Protein AF-A0A5K1CPK2-F1 (afdb_monomer_lite)

InterPro domains:
  IPR023213 Chloramphenicol acetyltransferase-like domain superfamily [G3DSA:3.30.559.10] (1-63)
  IPR023213 Chloramphenicol acetyltransferase-like domain superfamily [G3DSA:3.30.559.10] (64-212)
  IPR051283 Secondary metabolite acyltransferase [PTHR31896] (1-207)

Secondary structure (DSSP, 8-state):
-EEETTEEE------TTT--HHHHHHHHHHHHHHHTT-SS-SSPPB-SPPHHHHHH--------GGGS--PPPP-PPP------HHHHHHHHHHHHHT--SGGG----HHHHHHHHHHHHHHHHHT--TTSEEEEEEEEE-GGGSSSPPPTTB-S--EEEEEEEEEHHHHHHS-HHHHHHHHHHHHHT--HHHHHHHHHHHHHS--PPPPP-

Radius of gyration: 20.46 Å; chains: 1; bounding box: 48×49×56 Å

Structure (mmCIF, N/CA/C/O backbone):
data_AF-A0A5K1CPK2-F1
#
_entry.id   AF-A0A5K1CPK2-F1
#
loop_
_atom_site.group_PDB
_atom_site.id
_atom_site.type_symbol
_atom_site.label_atom_id
_atom_site.label_alt_id
_atom_site.label_comp_id
_atom_site.label_asym_id
_atom_site.label_entity_id
_atom_site.label_seq_id
_atom_site.pdbx_PDB_ins_code
_atom_site.Cartn_x
_atom_site.Cartn_y
_atom_site.Cartn_z
_atom_site.occupancy
_atom_site.B_iso_or_equiv
_atom_site.auth_seq_id
_atom_site.auth_comp_id
_atom_site.auth_asym_id
_atom_site.auth_atom_id
_atom_site.pdbx_PDB_model_num
ATOM 1 N N . VAL A 1 1 ? 4.394 -21.474 -12.890 1.00 90.88 1 VAL A N 1
ATOM 2 C CA . VAL A 1 1 ? 3.070 -21.422 -13.547 1.00 90.88 1 VAL A CA 1
ATOM 3 C C . VAL A 1 1 ? 2.366 -22.725 -13.231 1.00 90.88 1 VAL A C 1
ATOM 5 O O . VAL A 1 1 ? 3.033 -23.752 -13.241 1.00 90.88 1 VAL A O 1
ATOM 8 N N . THR A 1 2 ? 1.087 -22.673 -12.880 1.00 96.69 2 THR A N 1
ATOM 9 C CA . THR A 1 2 ? 0.279 -23.848 -12.542 1.00 96.69 2 THR A CA 1
ATOM 10 C C . THR A 1 2 ? -0.952 -23.852 -13.431 1.00 96.69 2 THR A C 1
ATOM 12 O O . THR A 1 2 ? -1.736 -22.908 -13.389 1.00 96.69 2 THR A O 1
ATOM 15 N N . GLU A 1 3 ? -1.107 -24.890 -14.241 1.00 96.88 3 GLU A N 1
ATOM 16 C CA . GLU A 1 3 ? -2.309 -25.103 -15.045 1.00 96.88 3 GLU A CA 1
ATOM 17 C C . GLU A 1 3 ? -3.418 -25.688 -14.167 1.00 96.88 3 GLU A C 1
ATOM 19 O O . GLU A 1 3 ? -3.173 -26.529 -13.300 1.00 96.88 3 GLU A O 1
ATOM 24 N N . VAL A 1 4 ? -4.639 -25.207 -14.372 1.00 96.94 4 VAL A N 1
ATOM 25 C CA . VAL A 1 4 ? -5.864 -25.732 -13.765 1.00 96.94 4 VAL A CA 1
ATOM 26 C C . VAL A 1 4 ? -6.855 -26.063 -14.882 1.00 96.94 4 VAL A C 1
ATOM 28 O O . VAL A 1 4 ? -6.644 -25.664 -16.024 1.00 96.94 4 VAL A O 1
ATOM 31 N N . VAL A 1 5 ? -7.921 -26.809 -14.571 1.00 96.62 5 VAL A N 1
ATOM 32 C CA . VAL A 1 5 ? -8.863 -27.372 -15.567 1.00 96.62 5 VAL A CA 1
ATOM 33 C C . VAL A 1 5 ? -9.350 -26.338 -16.591 1.00 96.62 5 VAL A C 1
ATOM 35 O O . VAL A 1 5 ? -9.527 -26.664 -17.760 1.00 96.62 5 VAL A O 1
ATOM 38 N N . ASP A 1 6 ? -9.549 -25.097 -16.159 1.00 96.12 6 ASP A N 1
ATOM 39 C CA . ASP A 1 6 ? -10.141 -24.006 -16.927 1.00 96.12 6 ASP A CA 1
ATOM 40 C C . ASP A 1 6 ? -9.284 -22.727 -16.926 1.00 96.12 6 ASP A C 1
ATOM 42 O O . ASP A 1 6 ? -9.785 -21.635 -17.200 1.00 96.12 6 ASP A O 1
ATOM 46 N N . GLY A 1 7 ? -7.982 -22.826 -16.630 1.00 96.19 7 GLY A N 1
ATOM 47 C CA . GLY A 1 7 ? -7.139 -21.637 -16.585 1.00 96.19 7 GLY A CA 1
ATOM 48 C C . GLY A 1 7 ? -5.694 -21.851 -16.158 1.00 96.19 7 GLY A C 1
ATOM 49 O O . GLY A 1 7 ? -5.171 -22.961 -16.096 1.00 96.19 7 GLY A O 1
ATOM 50 N N . VAL A 1 8 ? -5.033 -20.736 -15.851 1.00 96.38 8 VAL A N 1
ATOM 51 C CA . VAL A 1 8 ? -3.623 -20.701 -15.459 1.00 96.38 8 VAL A CA 1
ATOM 52 C C . VAL A 1 8 ? -3.452 -19.809 -14.236 1.00 96.38 8 VAL A C 1
ATOM 54 O O . VAL A 1 8 ? -3.973 -18.696 -14.176 1.00 96.38 8 VAL A O 1
ATOM 57 N N . VAL A 1 9 ? -2.675 -20.285 -13.267 1.00 96.62 9 VAL A N 1
ATOM 58 C CA . VAL A 1 9 ? -2.255 -19.535 -12.085 1.00 96.62 9 VAL A CA 1
ATOM 59 C C . VAL A 1 9 ? -0.771 -19.200 -12.202 1.00 96.62 9 VAL A C 1
ATOM 61 O O . VAL A 1 9 ? 0.089 -20.071 -12.368 1.00 96.62 9 VAL A O 1
ATOM 64 N N . ILE A 1 10 ? -0.450 -17.914 -12.074 1.00 95.19 10 ILE A N 1
ATOM 65 C CA . ILE A 1 10 ? 0.925 -17.416 -12.073 1.00 95.19 10 ILE A CA 1
ATOM 66 C C . ILE A 1 10 ? 1.277 -16.981 -10.651 1.00 95.19 10 ILE A C 1
ATOM 68 O O . ILE A 1 10 ? 0.784 -15.974 -10.149 1.00 95.19 10 ILE A O 1
ATOM 72 N N . GLY A 1 11 ? 2.125 -17.770 -9.992 1.00 95.25 11 GLY A N 1
ATOM 73 C CA . GLY A 1 11 ? 2.728 -17.410 -8.713 1.00 95.25 11 GLY A CA 1
ATOM 74 C C . GLY A 1 11 ? 4.045 -16.672 -8.928 1.00 95.25 11 GLY A C 1
ATOM 75 O O . GLY A 1 11 ? 4.917 -17.173 -9.637 1.00 95.25 11 GLY A O 1
ATOM 76 N N . CYS A 1 12 ? 4.197 -15.518 -8.284 1.00 93.88 12 CYS A N 1
ATOM 77 C CA . CYS A 1 12 ? 5.419 -14.721 -8.310 1.00 93.88 12 CYS A CA 1
A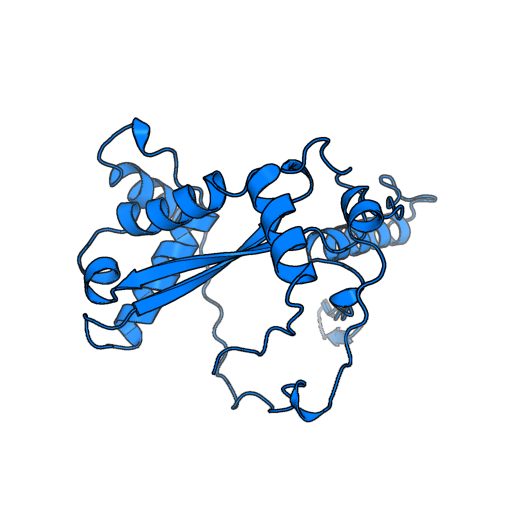TOM 78 C C . CYS A 1 12 ? 5.967 -14.558 -6.890 1.00 93.88 12 CYS A C 1
ATOM 80 O O . CYS A 1 12 ? 5.208 -14.365 -5.941 1.00 93.88 12 CYS A O 1
ATOM 82 N N . SER A 1 13 ? 7.291 -14.591 -6.753 1.00 93.19 13 SER A N 1
ATOM 83 C CA . SER A 1 13 ? 7.990 -14.273 -5.509 1.00 93.19 13 SER A CA 1
ATOM 84 C C . SER A 1 13 ? 9.133 -13.316 -5.812 1.00 93.19 13 SER A C 1
ATOM 86 O O . SER A 1 13 ? 9.831 -13.477 -6.812 1.00 93.19 13 SER A O 1
ATOM 88 N N . MET A 1 14 ? 9.311 -12.310 -4.960 1.00 92.12 14 MET A N 1
ATOM 89 C CA . MET A 1 14 ? 10.355 -11.301 -5.096 1.00 92.12 14 MET A CA 1
ATOM 90 C C . MET A 1 14 ? 10.996 -11.056 -3.735 1.00 92.12 14 MET A C 1
ATOM 92 O O . MET A 1 14 ? 10.303 -10.886 -2.731 1.00 92.12 14 MET A O 1
ATOM 96 N N . ASN A 1 15 ? 12.326 -10.992 -3.699 1.00 91.19 15 ASN A N 1
ATOM 97 C CA . ASN A 1 15 ? 13.023 -10.552 -2.499 1.00 91.19 15 ASN A CA 1
ATOM 98 C C . ASN A 1 15 ? 12.720 -9.062 -2.255 1.00 91.19 15 ASN A C 1
ATOM 100 O O . ASN A 1 15 ? 13.121 -8.210 -3.040 1.00 91.19 15 ASN A O 1
ATOM 104 N N . HIS A 1 16 ? 12.048 -8.716 -1.156 1.00 90.38 16 HIS A N 1
ATOM 105 C CA . HIS A 1 16 ? 11.658 -7.324 -0.892 1.00 90.38 16 HIS A CA 1
ATOM 106 C C . HIS A 1 16 ? 12.866 -6.372 -0.730 1.00 90.38 16 HIS A C 1
ATOM 108 O O . HIS A 1 16 ? 12.714 -5.158 -0.816 1.00 90.38 16 HIS A O 1
ATOM 114 N N . VAL A 1 17 ? 14.093 -6.880 -0.549 1.00 88.31 17 VAL A N 1
ATOM 115 C CA . VAL A 1 17 ? 15.315 -6.053 -0.544 1.00 88.31 17 VAL A CA 1
ATOM 116 C C . VAL A 1 17 ? 15.567 -5.392 -1.904 1.00 88.31 17 VAL A C 1
ATOM 118 O O . VAL A 1 17 ? 16.089 -4.277 -1.943 1.00 88.31 17 VAL A O 1
ATOM 121 N N . ILE A 1 18 ? 15.183 -6.037 -3.012 1.00 91.00 18 ILE A N 1
ATOM 122 C CA . ILE A 1 18 ? 15.461 -5.522 -4.362 1.00 91.00 18 ILE A CA 1
ATOM 123 C C . ILE A 1 18 ? 14.438 -4.491 -4.842 1.00 91.00 18 ILE A C 1
ATOM 125 O O . ILE A 1 18 ? 14.774 -3.656 -5.675 1.00 91.00 18 ILE A O 1
ATOM 129 N N . GLY A 1 19 ? 13.218 -4.503 -4.306 1.00 93.25 19 GLY A N 1
ATOM 130 C CA . GLY A 1 19 ? 12.161 -3.609 -4.758 1.00 93.25 19 GLY A CA 1
ATOM 131 C C . GLY A 1 19 ? 10.943 -3.617 -3.848 1.00 93.25 19 GLY A C 1
ATOM 132 O O . GLY A 1 19 ? 10.727 -4.544 -3.069 1.00 93.25 19 GLY A O 1
ATOM 133 N N . ASP A 1 20 ? 10.147 -2.563 -3.969 1.00 94.94 20 ASP A N 1
ATOM 134 C CA . ASP A 1 20 ? 8.845 -2.452 -3.322 1.00 94.94 20 ASP A CA 1
ATOM 135 C C . ASP A 1 20 ? 7.705 -2.937 -4.230 1.00 94.94 20 ASP A C 1
ATOM 137 O O . ASP A 1 20 ? 7.921 -3.358 -5.366 1.00 94.94 20 ASP A O 1
ATOM 141 N N . GLY A 1 21 ? 6.463 -2.857 -3.743 1.00 94.25 21 GLY A N 1
ATOM 142 C CA . GLY A 1 21 ? 5.287 -3.237 -4.530 1.00 94.25 21 GLY A CA 1
ATOM 143 C C . GLY A 1 21 ? 5.132 -2.459 -5.845 1.00 94.25 21 GLY A C 1
ATOM 144 O O . GLY A 1 21 ? 4.622 -3.020 -6.808 1.00 94.25 21 GLY A O 1
ATOM 145 N N . GLY A 1 22 ? 5.597 -1.205 -5.911 1.00 95.31 22 GLY A N 1
ATOM 146 C CA . GLY A 1 22 ? 5.603 -0.432 -7.159 1.00 95.31 22 GLY A CA 1
ATOM 147 C C . GLY A 1 22 ? 6.565 -1.030 -8.183 1.00 95.31 22 GLY A C 1
ATOM 148 O O . GLY A 1 22 ? 6.181 -1.270 -9.321 1.00 95.31 22 GLY A O 1
ATOM 149 N N . SER A 1 23 ? 7.778 -1.375 -7.744 1.00 96.31 23 SER A N 1
ATOM 150 C CA . SER A 1 23 ? 8.783 -2.048 -8.586 1.00 96.31 23 SER A CA 1
ATOM 151 C C . SER A 1 23 ? 8.306 -3.426 -9.053 1.00 96.31 23 SER A C 1
ATOM 153 O O . SER A 1 23 ? 8.508 -3.802 -10.204 1.00 96.31 23 SER A O 1
ATOM 155 N N . PHE A 1 24 ? 7.635 -4.172 -8.169 1.00 96.44 24 PHE A N 1
ATOM 156 C CA . PHE A 1 24 ? 7.046 -5.464 -8.512 1.00 96.44 24 PHE A CA 1
ATOM 157 C C . PHE A 1 24 ? 6.003 -5.337 -9.629 1.00 96.44 24 PHE A C 1
ATOM 159 O O . PHE A 1 24 ? 6.066 -6.080 -10.605 1.00 96.44 24 PHE A O 1
ATOM 166 N N . TRP A 1 25 ? 5.067 -4.389 -9.518 1.00 95.62 25 TRP A N 1
ATOM 167 C CA . TRP A 1 25 ? 4.056 -4.192 -10.558 1.00 95.62 25 TRP A CA 1
ATOM 168 C C . TRP A 1 25 ? 4.648 -3.661 -11.858 1.00 95.62 25 TRP A C 1
ATOM 170 O O . TRP A 1 25 ? 4.263 -4.144 -12.916 1.00 95.62 25 TRP A O 1
ATOM 180 N N . HIS A 1 26 ? 5.653 -2.787 -11.793 1.00 96.38 26 HIS A N 1
ATOM 181 C CA . HIS A 1 26 ? 6.378 -2.333 -12.981 1.00 96.38 26 HIS A CA 1
ATOM 182 C C . HIS A 1 26 ? 7.057 -3.497 -13.725 1.00 96.38 26 HIS A C 1
ATOM 184 O O . HIS A 1 26 ? 7.006 -3.567 -14.955 1.00 96.38 26 HIS A O 1
ATOM 190 N N . PHE A 1 27 ? 7.625 -4.465 -12.996 1.00 96.25 27 PHE A N 1
ATOM 191 C CA . PHE A 1 27 ? 8.138 -5.702 -13.591 1.00 96.25 27 PHE A CA 1
ATOM 192 C C . PHE A 1 27 ? 7.027 -6.531 -14.249 1.00 96.25 27 PHE A C 1
ATOM 194 O O . PHE A 1 27 ? 7.205 -6.997 -15.372 1.00 96.25 27 PHE A O 1
ATOM 201 N N . VAL A 1 28 ? 5.885 -6.714 -13.577 1.00 96.31 28 VAL A N 1
ATOM 202 C CA . VAL A 1 28 ? 4.758 -7.493 -14.122 1.00 96.31 28 VAL A CA 1
ATOM 203 C C . VAL A 1 28 ? 4.181 -6.837 -15.380 1.00 96.31 28 VAL A C 1
ATOM 205 O O . VAL A 1 28 ? 3.914 -7.537 -16.352 1.00 96.31 28 VAL A O 1
ATOM 208 N N . GLU A 1 29 ? 4.040 -5.511 -15.395 1.00 96.44 29 GLU A N 1
ATOM 209 C CA . GLU A 1 29 ? 3.614 -4.737 -16.568 1.00 96.44 29 GLU A CA 1
ATOM 210 C C . GLU A 1 29 ? 4.598 -4.918 -17.731 1.00 96.44 29 GLU A C 1
ATOM 212 O O . GLU A 1 29 ? 4.202 -5.335 -18.817 1.00 96.44 29 GLU A O 1
ATOM 217 N N . SER A 1 30 ? 5.894 -4.733 -17.469 1.00 97.06 30 SER A N 1
ATOM 218 C CA . SER A 1 30 ? 6.967 -4.930 -18.452 1.00 97.06 30 SER A CA 1
ATOM 219 C C . SER A 1 30 ? 6.981 -6.354 -19.022 1.00 97.06 30 SER A C 1
ATOM 221 O O . SER A 1 30 ? 7.119 -6.560 -20.228 1.00 97.06 30 SER A O 1
ATOM 223 N N . TRP A 1 31 ? 6.815 -7.361 -18.160 1.00 96.94 31 TRP A N 1
ATOM 224 C CA . TRP A 1 31 ? 6.741 -8.761 -18.570 1.00 96.94 31 TRP A CA 1
ATOM 225 C C . TRP A 1 31 ? 5.488 -9.037 -19.408 1.00 96.94 31 TRP A C 1
ATOM 227 O O . TRP A 1 31 ? 5.567 -9.764 -20.401 1.00 96.94 31 TRP A O 1
ATOM 237 N N . SER A 1 32 ? 4.355 -8.427 -19.056 1.00 96.81 32 SER A N 1
ATOM 238 C CA . SER A 1 32 ? 3.114 -8.523 -19.825 1.00 96.81 32 SER A CA 1
ATOM 239 C C . SER A 1 32 ? 3.261 -7.918 -21.221 1.00 96.81 32 SER A C 1
ATOM 241 O O . SER A 1 32 ? 2.787 -8.522 -22.179 1.00 96.81 32 SER A O 1
ATOM 243 N N . GLU A 1 33 ? 3.925 -6.767 -21.363 1.00 98.19 33 GLU A N 1
ATOM 244 C CA . GLU A 1 33 ? 4.173 -6.137 -22.669 1.00 98.19 33 GLU A CA 1
ATOM 245 C C . GLU A 1 33 ? 4.981 -7.059 -23.591 1.00 98.19 33 GLU A C 1
ATOM 247 O O . GLU A 1 33 ? 4.574 -7.336 -24.721 1.00 98.19 33 GLU A O 1
ATOM 252 N N . LEU A 1 34 ? 6.100 -7.588 -23.092 1.00 98.06 34 LEU A N 1
ATOM 253 C CA . LEU A 1 34 ? 6.951 -8.501 -23.859 1.00 98.06 34 LEU A CA 1
ATOM 254 C C . LEU A 1 34 ? 6.216 -9.801 -24.205 1.00 98.06 34 LEU A C 1
ATOM 256 O O . LEU A 1 34 ? 6.312 -10.289 -25.329 1.00 98.06 34 LEU A O 1
ATOM 260 N N . SER A 1 35 ? 5.436 -10.337 -23.264 1.00 96.62 35 SER A N 1
ATOM 261 C CA . SER A 1 35 ? 4.642 -11.554 -23.484 1.00 96.62 35 SER A CA 1
ATOM 262 C C . SER A 1 35 ? 3.520 -11.345 -24.506 1.00 96.62 35 SER A C 1
ATOM 264 O O . SER A 1 35 ? 3.147 -12.286 -25.200 1.00 96.62 35 SER A O 1
ATOM 266 N N . ALA A 1 36 ? 3.010 -10.117 -24.639 1.00 97.31 36 ALA A N 1
ATOM 267 C CA . ALA A 1 36 ? 2.044 -9.732 -25.666 1.00 97.31 36 ALA A CA 1
ATOM 268 C C . ALA A 1 36 ? 2.685 -9.481 -27.049 1.00 97.31 36 ALA A C 1
ATOM 270 O O . ALA A 1 36 ? 1.979 -9.138 -27.996 1.00 97.31 36 ALA A O 1
ATOM 271 N N . GLY A 1 37 ? 4.005 -9.656 -27.183 1.00 97.69 37 GLY A N 1
ATOM 272 C CA . GLY A 1 37 ? 4.735 -9.523 -28.445 1.00 97.69 37 GLY A CA 1
ATOM 273 C C . GLY A 1 37 ? 5.396 -8.160 -28.667 1.00 97.69 37 GLY A C 1
ATOM 274 O O . GLY A 1 37 ? 5.879 -7.896 -29.771 1.00 97.69 37 GLY A O 1
ATOM 275 N N . ALA A 1 38 ? 5.447 -7.286 -27.654 1.00 97.38 38 ALA A N 1
ATOM 276 C CA . ALA A 1 38 ? 6.222 -6.054 -27.754 1.00 97.38 38 ALA A CA 1
ATOM 277 C C . ALA A 1 38 ? 7.720 -6.368 -27.918 1.00 97.38 38 ALA A C 1
ATOM 279 O O . ALA A 1 38 ? 8.265 -7.255 -27.263 1.00 97.38 38 ALA A O 1
ATOM 280 N N . LYS A 1 39 ? 8.411 -5.612 -28.781 1.00 96.81 39 LYS A N 1
ATOM 281 C CA . LYS A 1 39 ? 9.867 -5.760 -28.984 1.00 96.81 39 LYS A CA 1
ATOM 282 C C . LYS A 1 39 ? 10.681 -5.161 -27.836 1.00 96.81 39 LYS A C 1
ATOM 284 O O . LYS A 1 39 ? 11.800 -5.593 -27.577 1.00 96.81 39 LYS A O 1
ATOM 289 N N . THR A 1 40 ? 10.129 -4.141 -27.190 1.00 96.75 40 THR A N 1
ATOM 290 C CA . THR A 1 40 ? 10.737 -3.386 -26.095 1.00 96.75 40 THR A CA 1
ATOM 291 C C . THR A 1 40 ? 9.653 -2.982 -25.109 1.00 96.75 40 THR A C 1
ATOM 293 O O . THR A 1 40 ? 8.498 -2.828 -25.497 1.00 96.75 40 THR A O 1
ATOM 296 N N . ILE A 1 41 ? 10.041 -2.768 -23.856 1.00 97.19 41 ILE A N 1
ATOM 297 C CA . ILE A 1 41 ? 9.148 -2.263 -22.809 1.00 97.19 41 ILE A CA 1
ATOM 298 C C . ILE A 1 41 ? 8.961 -0.749 -22.941 1.00 97.19 41 ILE A C 1
ATOM 300 O O . ILE A 1 41 ? 9.914 -0.029 -23.247 1.00 97.19 41 ILE A O 1
ATOM 304 N N . THR A 1 42 ? 7.747 -0.265 -22.688 1.00 95.69 42 THR A N 1
ATOM 305 C CA . THR A 1 42 ? 7.377 1.151 -22.858 1.00 95.69 42 THR A CA 1
ATOM 306 C C . THR A 1 42 ? 8.011 2.051 -21.799 1.00 95.69 42 THR A C 1
ATOM 308 O O . THR A 1 42 ? 8.325 3.210 -22.064 1.00 95.69 42 THR A O 1
ATOM 311 N N . ARG A 1 43 ? 8.227 1.514 -20.594 1.00 95.38 43 ARG A N 1
ATOM 312 C CA . ARG A 1 43 ? 8.765 2.244 -19.441 1.00 95.38 43 ARG A CA 1
ATOM 313 C C . ARG A 1 43 ? 10.015 1.544 -18.912 1.00 95.38 43 ARG A C 1
ATOM 315 O O . ARG A 1 43 ? 9.894 0.683 -18.043 1.00 95.38 43 ARG A O 1
ATOM 322 N N . PRO A 1 44 ? 11.216 1.851 -19.425 1.00 96.50 44 PRO A N 1
ATOM 323 C CA . PRO A 1 44 ? 12.444 1.249 -18.920 1.00 96.50 44 PRO A CA 1
ATOM 324 C C . PRO A 1 44 ? 12.676 1.582 -17.436 1.00 96.50 44 PRO A C 1
ATOM 326 O O . PRO A 1 44 ? 12.466 2.728 -17.038 1.00 96.50 44 PRO A O 1
ATOM 329 N N . PRO A 1 45 ? 13.116 0.620 -16.604 1.00 96.38 45 PRO A N 1
ATOM 330 C CA . PRO A 1 45 ? 13.377 0.873 -15.194 1.00 96.38 45 PRO A CA 1
ATOM 331 C C . PRO A 1 45 ? 14.600 1.773 -14.995 1.00 96.38 45 PRO A C 1
ATOM 333 O O . PRO A 1 45 ? 15.660 1.554 -15.582 1.00 96.38 45 PRO A O 1
ATOM 336 N N . VAL A 1 46 ? 14.473 2.739 -14.089 1.00 95.88 46 VAL A N 1
ATOM 337 C CA . VAL A 1 46 ? 15.576 3.575 -13.603 1.00 95.88 46 VAL A CA 1
ATOM 338 C C . VAL A 1 46 ? 16.234 2.853 -12.432 1.00 95.88 46 VAL A C 1
ATOM 340 O O . VAL A 1 46 ? 15.598 2.615 -11.403 1.00 95.88 46 VAL A O 1
ATOM 343 N N . THR A 1 47 ? 17.507 2.488 -12.576 1.00 93.12 47 THR A N 1
ATOM 344 C CA . THR A 1 47 ? 18.241 1.695 -11.569 1.00 93.12 47 THR A CA 1
ATOM 345 C C . THR A 1 47 ? 19.274 2.510 -10.793 1.00 93.12 47 THR A C 1
ATOM 347 O O . THR A 1 47 ? 19.856 2.016 -9.819 1.00 93.12 47 THR A O 1
ATOM 350 N N . GLU A 1 48 ? 19.489 3.780 -11.157 1.00 91.00 48 GLU A N 1
ATOM 351 C CA . GLU A 1 48 ? 20.371 4.663 -10.409 1.00 91.00 48 GLU A CA 1
ATOM 352 C C . GLU A 1 48 ? 19.873 4.857 -8.974 1.00 91.00 48 GLU A C 1
ATOM 354 O O . GLU A 1 48 ? 18.707 5.153 -8.706 1.00 91.00 48 GLU A O 1
ATOM 359 N N . ARG A 1 49 ? 20.792 4.732 -8.010 1.00 84.62 49 ARG A N 1
ATOM 360 C CA . ARG A 1 49 ? 20.458 4.971 -6.605 1.00 84.62 49 ARG A CA 1
ATOM 361 C C . ARG A 1 49 ? 20.095 6.448 -6.377 1.00 84.62 49 ARG A C 1
ATOM 363 O O . ARG A 1 49 ? 20.878 7.317 -6.778 1.00 84.62 49 ARG A O 1
ATOM 370 N N . PRO A 1 50 ? 19.001 6.728 -5.643 1.00 85.25 50 PRO A N 1
ATOM 371 C CA . PRO A 1 50 ? 18.604 8.075 -5.249 1.00 85.25 50 PRO A CA 1
ATOM 372 C C . PRO A 1 50 ? 19.739 8.866 -4.579 1.00 85.25 50 PRO A C 1
ATOM 374 O O . PRO A 1 50 ? 20.533 8.268 -3.843 1.00 85.25 50 PRO A O 1
ATOM 377 N N . PRO A 1 51 ? 19.792 10.205 -4.731 1.00 84.25 51 PRO A N 1
ATOM 378 C CA . PRO A 1 51 ? 20.807 11.048 -4.092 1.00 84.25 51 PRO A CA 1
ATOM 379 C C . PRO A 1 51 ? 20.931 10.824 -2.582 1.00 84.25 51 PRO A C 1
ATOM 381 O O . PRO A 1 51 ? 22.041 10.717 -2.068 1.00 84.25 51 PRO A O 1
ATOM 384 N N . ILE A 1 52 ? 19.808 10.616 -1.885 1.00 82.06 52 ILE A N 1
ATOM 385 C CA . ILE A 1 52 ? 19.800 10.338 -0.443 1.00 82.06 52 ILE A CA 1
ATOM 386 C C . ILE A 1 52 ? 20.620 9.093 -0.070 1.00 82.06 52 ILE A C 1
ATOM 388 O O . ILE A 1 52 ? 21.247 9.070 0.983 1.00 82.06 52 ILE A O 1
ATOM 392 N N . HIS A 1 53 ? 20.688 8.074 -0.935 1.00 80.69 53 HIS A N 1
ATOM 393 C CA . HIS A 1 53 ? 21.530 6.896 -0.697 1.00 80.69 53 HIS A CA 1
ATOM 394 C C . HIS A 1 53 ? 23.023 7.214 -0.839 1.00 80.69 53 HIS A C 1
ATOM 396 O O . HIS A 1 53 ? 23.846 6.569 -0.192 1.00 80.69 53 HIS A O 1
ATOM 402 N N . LYS A 1 54 ? 23.380 8.196 -1.677 1.00 80.94 54 LYS A N 1
ATOM 403 C CA . LYS A 1 54 ? 24.759 8.688 -1.802 1.00 80.94 54 LYS A CA 1
ATOM 404 C C . LYS A 1 54 ? 25.144 9.528 -0.580 1.00 80.94 54 LYS A C 1
ATOM 406 O O . LYS A 1 54 ? 26.237 9.345 -0.062 1.00 80.94 54 LYS A O 1
ATOM 411 N N . GLU A 1 55 ? 24.229 10.369 -0.088 1.00 83.94 55 GLU A N 1
ATOM 412 C CA . GLU A 1 55 ? 24.424 11.210 1.106 1.00 83.94 55 GLU A CA 1
ATOM 413 C C . GLU A 1 55 ? 24.691 10.385 2.378 1.00 83.94 55 GLU A C 1
ATOM 415 O O . GLU A 1 55 ? 25.571 10.725 3.163 1.00 83.94 55 GLU A O 1
ATOM 420 N N . VAL A 1 56 ? 23.936 9.302 2.598 1.00 82.31 56 VAL A N 1
ATOM 421 C CA . VAL A 1 56 ? 24.047 8.492 3.829 1.00 82.31 56 VAL A CA 1
ATOM 422 C C . VAL A 1 56 ? 25.186 7.470 3.805 1.00 82.31 56 VAL A C 1
ATOM 424 O O . VAL A 1 56 ? 25.543 6.921 4.846 1.00 82.31 56 VAL A O 1
ATOM 427 N N . GLY A 1 57 ? 25.765 7.208 2.631 1.00 80.06 57 GLY A N 1
ATOM 428 C CA . GLY A 1 57 ? 26.863 6.262 2.460 1.00 80.06 57 GLY A CA 1
ATOM 429 C C . GLY A 1 57 ? 26.496 4.799 2.748 1.00 80.06 57 GLY A C 1
ATOM 430 O O . GLY A 1 57 ? 25.331 4.402 2.821 1.00 80.06 57 GLY A O 1
ATOM 431 N N . ARG A 1 58 ? 27.524 3.948 2.870 1.00 80.94 58 ARG A N 1
ATOM 432 C CA . ARG A 1 58 ? 27.348 2.529 3.214 1.00 80.94 58 ARG A CA 1
ATOM 433 C C . ARG A 1 58 ? 27.165 2.376 4.719 1.00 80.94 58 ARG A C 1
ATOM 435 O O . ARG A 1 58 ? 28.094 2.614 5.485 1.00 80.94 58 ARG A O 1
ATOM 442 N N . ILE A 1 59 ? 26.002 1.884 5.122 1.00 80.00 59 ILE A N 1
ATOM 443 C CA . ILE A 1 59 ? 25.719 1.528 6.512 1.00 80.00 59 ILE A CA 1
ATOM 444 C C . ILE A 1 59 ? 26.224 0.106 6.739 1.00 80.00 59 ILE A C 1
ATOM 446 O O . ILE A 1 59 ? 25.781 -0.831 6.072 1.00 80.00 59 ILE A O 1
ATOM 450 N N . ARG A 1 60 ? 27.169 -0.065 7.666 1.00 74.88 60 ARG A N 1
ATOM 451 C CA . ARG A 1 60 ? 27.588 -1.397 8.109 1.00 74.88 60 ARG A CA 1
ATOM 452 C C . ARG A 1 60 ? 26.594 -1.877 9.153 1.00 74.88 60 ARG A C 1
ATOM 454 O O . ARG A 1 60 ? 26.568 -1.366 10.266 1.00 74.88 60 ARG A O 1
ATOM 461 N N . PHE A 1 61 ? 25.773 -2.843 8.771 1.00 71.88 61 PHE A N 1
ATOM 462 C CA . PHE A 1 61 ? 24.836 -3.495 9.669 1.00 71.88 61 PHE A CA 1
ATOM 463 C C . PHE A 1 61 ? 25.199 -4.973 9.773 1.00 71.88 61 PHE A C 1
ATOM 465 O O . PHE A 1 61 ? 25.159 -5.698 8.778 1.00 71.88 61 PHE A O 1
ATOM 472 N N . THR A 1 62 ? 25.574 -5.419 10.970 1.00 70.94 62 THR A N 1
ATOM 473 C CA . THR A 1 62 ? 25.830 -6.838 11.221 1.00 70.94 62 THR A CA 1
ATOM 474 C C . THR A 1 62 ? 24.497 -7.541 11.424 1.00 70.94 62 THR A C 1
ATOM 476 O O . THR A 1 62 ? 23.854 -7.414 12.469 1.00 70.94 62 THR A O 1
ATOM 479 N N . VAL A 1 63 ? 24.083 -8.305 10.417 1.00 68.06 63 VAL A N 1
ATOM 480 C CA . VAL A 1 63 ? 22.978 -9.253 10.554 1.00 68.06 63 VAL A CA 1
ATOM 481 C C . VAL A 1 63 ? 23.474 -10.385 11.452 1.00 68.06 63 VAL A C 1
ATOM 483 O O . VAL A 1 63 ? 24.260 -11.225 11.025 1.00 68.06 63 VAL A O 1
ATOM 486 N N . SER A 1 64 ? 23.059 -10.387 12.717 1.00 69.12 64 SER A N 1
ATOM 487 C CA . SER A 1 64 ? 23.264 -11.535 13.604 1.00 69.12 64 SER A CA 1
ATOM 488 C C . SER A 1 64 ? 22.016 -12.412 13.598 1.00 69.12 64 SER A C 1
ATOM 490 O O . SER A 1 64 ? 20.904 -11.903 13.446 1.00 69.12 64 SER A O 1
ATOM 492 N N . GLU A 1 65 ? 22.174 -13.721 13.809 1.00 66.69 65 GLU A N 1
ATOM 493 C CA . GLU A 1 65 ? 21.024 -14.626 13.957 1.00 66.69 65 GLU A CA 1
ATOM 494 C C . GLU A 1 65 ? 20.095 -14.207 15.100 1.00 66.69 65 GLU A C 1
ATOM 496 O O . GLU A 1 65 ? 18.888 -14.381 14.995 1.00 66.69 65 GLU A O 1
ATOM 501 N N . LYS A 1 66 ? 20.634 -13.551 16.136 1.00 65.19 66 LYS A N 1
ATOM 502 C CA . LYS A 1 66 ? 19.857 -12.994 17.253 1.00 65.19 66 LYS A CA 1
ATOM 503 C C . LYS A 1 66 ? 18.893 -11.880 16.827 1.00 65.19 66 LYS A C 1
ATOM 505 O O . LYS A 1 66 ? 17.897 -11.658 17.502 1.00 65.19 66 LYS A O 1
ATOM 510 N N . ASN A 1 67 ? 19.189 -11.191 15.723 1.00 62.19 67 ASN A N 1
ATOM 511 C CA . ASN A 1 67 ? 18.373 -10.097 15.191 1.00 62.19 67 ASN A CA 1
ATOM 512 C C . ASN A 1 67 ? 17.430 -10.559 14.069 1.00 62.19 67 ASN A C 1
ATOM 514 O O . ASN A 1 67 ? 16.618 -9.765 13.600 1.00 62.19 67 ASN A O 1
ATOM 518 N N . MET A 1 68 ? 17.549 -11.810 13.609 1.00 65.44 68 MET A N 1
ATOM 519 C CA . MET A 1 68 ? 16.652 -12.384 12.612 1.00 65.44 68 MET A CA 1
ATOM 520 C C . MET A 1 68 ? 15.503 -13.095 13.312 1.00 65.44 68 MET A C 1
ATOM 522 O O . MET A 1 68 ? 15.697 -14.113 13.975 1.00 65.44 68 MET A O 1
ATOM 526 N N . ASP A 1 69 ? 14.291 -12.591 13.115 1.00 65.62 69 ASP A N 1
ATOM 527 C CA . ASP A 1 69 ? 13.105 -13.330 13.513 1.00 65.62 69 ASP A CA 1
ATOM 528 C C . ASP A 1 69 ? 12.878 -14.490 12.535 1.00 65.62 69 ASP A C 1
ATOM 530 O O . ASP A 1 69 ? 12.361 -14.311 11.434 1.00 65.62 69 ASP A O 1
ATOM 534 N N . ARG A 1 70 ? 13.344 -15.681 12.922 1.00 68.19 70 ARG A N 1
ATOM 535 C CA . ARG A 1 70 ? 13.080 -16.939 12.210 1.00 68.19 70 ARG A CA 1
ATOM 536 C C . ARG A 1 70 ? 11.846 -17.658 12.752 1.00 68.19 70 ARG A C 1
ATOM 538 O O . ARG A 1 70 ? 11.594 -18.796 12.357 1.00 68.19 70 ARG A O 1
ATOM 545 N N . THR A 1 71 ? 11.102 -17.048 13.680 1.00 68.25 71 THR A N 1
ATOM 546 C CA . THR A 1 71 ? 9.888 -17.684 14.182 1.00 68.25 71 THR A CA 1
ATOM 547 C C . THR A 1 71 ? 8.866 -17.732 13.059 1.00 68.25 71 THR A C 1
ATOM 549 O O . THR A 1 71 ? 8.525 -16.722 12.443 1.00 68.25 71 THR A O 1
ATOM 552 N N . LEU A 1 72 ? 8.406 -18.943 12.747 1.00 68.00 72 LEU A N 1
ATOM 553 C CA . LEU A 1 72 ? 7.265 -19.081 11.866 1.00 68.00 72 LEU A CA 1
ATOM 554 C C . LEU A 1 72 ? 6.056 -18.532 12.623 1.00 68.00 72 LEU A C 1
ATOM 556 O O . LEU A 1 72 ? 5.825 -18.947 13.766 1.00 68.00 72 LEU A O 1
ATOM 560 N N . PRO A 1 73 ? 5.289 -17.607 12.026 1.00 68.69 73 PRO A N 1
ATOM 561 C CA . PRO A 1 73 ? 4.046 -17.188 12.636 1.00 68.69 73 PRO A CA 1
ATOM 562 C C . PRO A 1 73 ? 3.159 -18.414 12.896 1.00 68.69 73 PRO A C 1
ATOM 564 O O . PRO A 1 73 ? 3.173 -19.358 12.095 1.00 68.69 73 PRO A O 1
ATOM 567 N N . PRO A 1 74 ? 2.362 -18.417 13.980 1.00 78.56 74 PRO A N 1
ATOM 568 C CA . PRO A 1 74 ? 1.383 -19.473 14.184 1.00 78.56 74 PRO A CA 1
ATOM 569 C C . PRO A 1 74 ? 0.441 -19.546 12.970 1.00 78.56 74 PRO A C 1
ATOM 571 O O . PRO A 1 74 ? 0.212 -18.525 12.312 1.00 78.56 74 PRO A O 1
ATOM 574 N N . PRO A 1 75 ? -0.135 -20.722 12.659 1.00 82.31 75 PRO A N 1
ATOM 575 C CA . PRO A 1 75 ? -1.053 -20.859 11.537 1.00 82.31 75 PRO A CA 1
ATOM 576 C C . PRO A 1 75 ? -2.206 -19.856 11.653 1.00 82.31 75 PRO A C 1
ATOM 578 O O . PRO A 1 75 ? -3.055 -19.952 12.541 1.00 82.31 75 PRO A O 1
ATOM 581 N N . PHE A 1 76 ? -2.246 -18.877 10.753 1.00 82.38 76 PHE A N 1
ATOM 582 C CA . PHE A 1 76 ? -3.333 -17.909 10.700 1.00 82.38 76 PHE A CA 1
ATOM 583 C C . PHE A 1 76 ? -4.433 -18.399 9.764 1.00 82.38 76 PHE A C 1
ATOM 585 O O . PHE A 1 76 ? -4.175 -18.896 8.668 1.00 82.38 76 PHE A O 1
ATOM 592 N N . LYS A 1 77 ? -5.689 -18.194 10.167 1.00 87.62 77 LYS A N 1
ATOM 593 C CA . LYS A 1 77 ? -6.825 -18.337 9.255 1.00 87.62 77 LYS A CA 1
ATOM 594 C C . LYS A 1 77 ? -6.940 -17.066 8.420 1.00 87.62 77 LYS A C 1
ATOM 596 O O . LYS A 1 77 ? -7.207 -15.991 8.955 1.00 87.62 77 LYS A O 1
ATOM 601 N N . VAL A 1 78 ? -6.754 -17.197 7.111 1.00 89.06 78 VAL A N 1
ATOM 602 C CA . VAL A 1 78 ? -6.922 -16.093 6.162 1.00 89.06 78 VAL A CA 1
ATOM 603 C C . VAL A 1 78 ? -8.371 -16.056 5.685 1.00 89.06 78 VAL A C 1
ATOM 605 O O . VAL A 1 78 ? -8.955 -17.085 5.354 1.00 89.06 78 VAL A O 1
ATOM 608 N N . ARG A 1 79 ? -8.962 -14.858 5.635 1.00 91.75 79 ARG A N 1
ATOM 609 C CA . ARG A 1 79 ? -10.291 -14.633 5.058 1.00 91.75 79 ARG A CA 1
ATOM 610 C C . ARG A 1 79 ? -10.261 -13.431 4.127 1.00 91.75 79 ARG A C 1
ATOM 612 O O . ARG A 1 79 ? -9.802 -12.359 4.511 1.00 91.75 79 ARG A O 1
ATOM 619 N N . ILE A 1 80 ? -10.795 -13.610 2.922 1.00 94.06 80 ILE A N 1
ATOM 620 C CA . ILE A 1 80 ? -10.936 -12.540 1.934 1.00 94.06 80 ILE A CA 1
ATOM 621 C C . ILE A 1 80 ? -12.280 -11.843 2.153 1.00 94.06 80 ILE A C 1
ATOM 623 O O . ILE A 1 80 ? -13.332 -12.485 2.174 1.00 94.06 80 ILE A O 1
ATOM 627 N N . PHE A 1 81 ? -12.246 -10.519 2.299 1.00 94.38 81 PHE A N 1
ATOM 628 C CA . PHE A 1 81 ? -13.437 -9.677 2.375 1.00 94.38 81 PHE A CA 1
ATOM 629 C C . PHE A 1 81 ? -13.569 -8.874 1.084 1.00 94.38 81 PHE A C 1
ATOM 631 O O . PHE A 1 81 ? -12.714 -8.050 0.762 1.00 94.38 81 PHE A O 1
ATOM 638 N N . ARG A 1 82 ? -14.648 -9.108 0.333 1.00 96.56 82 ARG A N 1
ATOM 639 C CA . ARG A 1 82 ? -14.911 -8.400 -0.922 1.00 96.56 82 ARG A CA 1
ATOM 640 C C . ARG A 1 82 ? -15.666 -7.100 -0.656 1.00 96.56 82 ARG A C 1
ATOM 642 O O . ARG A 1 82 ? -16.792 -7.119 -0.163 1.00 96.56 82 ARG A O 1
ATOM 649 N N . PHE A 1 83 ? -15.088 -5.984 -1.087 1.00 96.31 83 PHE A N 1
ATOM 650 C CA . PHE A 1 83 ? -15.773 -4.697 -1.173 1.00 96.31 83 PHE A CA 1
ATOM 651 C C . PHE A 1 83 ? -16.088 -4.395 -2.638 1.00 96.31 83 PHE A C 1
ATOM 653 O O . PHE A 1 83 ? -15.192 -4.344 -3.474 1.00 96.31 83 PHE A O 1
ATOM 660 N N . THR A 1 84 ? -17.367 -4.209 -2.966 1.00 98.06 84 THR A N 1
ATOM 661 C CA . THR A 1 84 ? -17.769 -3.772 -4.313 1.00 98.06 84 THR A CA 1
ATOM 662 C C . THR A 1 84 ? -17.436 -2.297 -4.515 1.00 98.06 84 THR A C 1
ATOM 664 O O . THR A 1 84 ? -17.363 -1.552 -3.539 1.00 98.06 84 THR A O 1
ATOM 667 N N . SER A 1 85 ? -17.331 -1.829 -5.762 1.00 97.94 85 SER A N 1
ATOM 668 C CA . SER A 1 85 ? -17.091 -0.405 -6.058 1.00 97.94 85 SER A CA 1
ATOM 669 C C . SER A 1 85 ? -18.135 0.505 -5.396 1.00 97.94 85 SER A C 1
ATOM 671 O O . SER A 1 85 ? -17.782 1.496 -4.761 1.00 97.94 85 SER A O 1
ATOM 673 N N . LYS A 1 86 ? -19.420 0.110 -5.430 1.00 98.38 86 LYS A N 1
ATOM 674 C CA . LYS A 1 86 ? -20.508 0.800 -4.707 1.00 98.38 86 LYS A CA 1
ATOM 675 C C . LYS A 1 86 ? -20.296 0.778 -3.187 1.00 98.38 86 LYS A C 1
ATOM 677 O O . LYS A 1 86 ? -20.552 1.771 -2.511 1.00 98.38 86 LYS A O 1
ATOM 682 N N . GLY A 1 87 ? -19.825 -0.343 -2.639 1.00 98.31 87 GLY A N 1
ATOM 683 C CA . GLY A 1 87 ? -19.490 -0.480 -1.222 1.00 98.31 87 GLY A CA 1
ATOM 684 C C . GLY A 1 87 ? -18.346 0.440 -0.798 1.00 98.31 87 GLY A C 1
ATOM 685 O O . GLY A 1 87 ? -18.491 1.166 0.181 1.00 98.31 87 GLY A O 1
ATOM 686 N N . VAL A 1 88 ? -17.250 0.466 -1.561 1.00 98.62 88 VAL A N 1
ATOM 687 C CA . VAL A 1 88 ? -16.108 1.363 -1.329 1.00 98.62 88 VAL A CA 1
ATOM 688 C C . VAL A 1 88 ? -16.546 2.824 -1.385 1.00 98.62 88 VAL A C 1
ATOM 690 O O . VAL A 1 88 ? -16.264 3.574 -0.452 1.00 98.62 88 VAL A O 1
ATOM 693 N N . ALA A 1 89 ? -17.299 3.217 -2.418 1.00 98.38 89 ALA A N 1
ATOM 694 C CA . ALA A 1 89 ? -17.818 4.576 -2.556 1.00 98.38 89 ALA A CA 1
ATOM 695 C C . ALA A 1 89 ? -18.692 4.982 -1.360 1.00 98.38 89 ALA A C 1
ATOM 697 O O . ALA A 1 89 ? -18.522 6.069 -0.812 1.00 98.38 89 ALA A O 1
ATOM 698 N N . ARG A 1 90 ? -19.566 4.085 -0.885 1.00 98.50 90 ARG A N 1
ATOM 699 C CA . ARG A 1 90 ? -20.402 4.322 0.301 1.00 98.50 90 ARG A CA 1
ATOM 700 C C . ARG A 1 90 ? -19.573 4.500 1.575 1.00 98.50 90 ARG A C 1
ATOM 702 O O . ARG A 1 90 ? -19.874 5.384 2.373 1.00 98.50 90 ARG A O 1
ATOM 709 N N . VAL A 1 91 ? -18.537 3.681 1.781 1.00 98.50 91 VAL A N 1
ATOM 710 C CA . VAL A 1 91 ? -17.648 3.800 2.953 1.00 98.50 91 VAL A CA 1
ATOM 711 C C . VAL A 1 91 ? -16.854 5.108 2.897 1.00 98.50 91 VAL A C 1
ATOM 713 O O . VAL A 1 91 ? -16.809 5.823 3.898 1.00 98.50 91 VAL A O 1
ATOM 716 N N . LYS A 1 92 ? -16.302 5.466 1.728 1.00 98.25 92 LYS A N 1
ATOM 717 C CA . LYS A 1 92 ? -15.621 6.751 1.505 1.00 98.25 92 LYS A CA 1
ATOM 718 C C . LYS A 1 92 ? -16.558 7.931 1.777 1.00 98.25 92 LYS A C 1
ATOM 720 O O . LYS A 1 92 ? -16.184 8.839 2.516 1.00 98.25 92 LYS A O 1
ATOM 725 N N . ALA A 1 93 ? -17.766 7.916 1.214 1.00 97.62 93 ALA A N 1
ATOM 726 C CA . ALA A 1 93 ? -18.748 8.980 1.399 1.00 97.62 93 ALA A CA 1
ATOM 727 C C . ALA A 1 93 ? -19.112 9.150 2.878 1.00 97.62 93 ALA A C 1
ATOM 729 O O . ALA A 1 93 ? -19.045 10.259 3.398 1.00 97.62 93 ALA A O 1
ATOM 730 N N . LYS A 1 94 ? -19.392 8.048 3.586 1.00 97.69 94 LYS A N 1
ATOM 731 C CA . LYS A 1 94 ? -19.687 8.078 5.024 1.00 97.69 94 LYS A CA 1
ATOM 732 C C . LYS A 1 94 ? -18.533 8.656 5.843 1.00 97.69 94 LYS A C 1
ATOM 734 O O . LYS A 1 94 ? -18.774 9.480 6.718 1.00 97.69 94 LYS A O 1
ATOM 739 N N . ALA A 1 95 ? -17.296 8.237 5.570 1.00 97.44 95 ALA A N 1
ATOM 740 C CA . ALA A 1 95 ? -16.127 8.763 6.272 1.00 97.44 95 ALA A CA 1
ATOM 741 C C . ALA A 1 95 ? -15.992 10.281 6.075 1.00 97.44 95 ALA A C 1
ATOM 743 O O . ALA A 1 95 ? -15.769 11.000 7.042 1.00 97.44 95 ALA A O 1
ATOM 744 N N . ASN A 1 96 ? -16.185 10.771 4.846 1.00 96.62 96 ASN A N 1
ATOM 745 C CA . ASN A 1 96 ? -16.071 12.196 4.535 1.00 96.62 96 ASN A CA 1
ATOM 746 C C . ASN A 1 96 ? -17.242 13.034 5.070 1.00 96.62 96 ASN A C 1
ATOM 748 O O . ASN A 1 96 ? -17.011 14.127 5.568 1.00 96.62 96 ASN A O 1
ATOM 752 N N . GLN A 1 97 ? -18.474 12.516 5.066 1.00 95.62 97 GLN A N 1
ATOM 753 C CA . GLN A 1 97 ? -19.631 13.182 5.689 1.00 95.62 97 GLN A CA 1
ATOM 754 C C . GLN A 1 97 ? -19.445 13.401 7.197 1.00 95.62 97 GLN A C 1
ATOM 756 O O . GLN A 1 97 ? -19.981 14.348 7.763 1.00 95.62 97 GLN A O 1
ATOM 761 N N . GLN A 1 98 ? -18.680 12.529 7.853 1.00 95.69 98 GLN A N 1
ATOM 762 C CA . GLN A 1 98 ? -18.372 12.625 9.280 1.00 95.69 98 GLN A CA 1
ATOM 763 C C . GLN A 1 98 ? -17.225 13.603 9.587 1.00 95.69 98 GLN A C 1
ATOM 765 O O . GLN A 1 98 ? -16.962 13.911 10.750 1.00 95.69 98 GLN A O 1
ATOM 770 N N . LEU A 1 99 ? -16.548 14.142 8.566 1.00 91.56 99 LEU A N 1
ATOM 771 C CA . LEU A 1 99 ? -15.561 15.203 8.746 1.00 91.56 99 LEU A CA 1
ATOM 772 C C . LEU A 1 99 ? -16.295 16.521 9.008 1.00 91.56 99 LEU A C 1
ATOM 774 O O . LEU A 1 99 ? -16.736 17.209 8.097 1.00 91.56 99 LEU A O 1
ATOM 778 N N . LYS A 1 100 ? -16.393 16.895 10.284 1.00 74.56 100 LYS A N 1
ATOM 779 C CA . LYS A 1 100 ? -17.150 18.066 10.764 1.00 74.56 100 LYS A CA 1
ATOM 780 C C . LYS A 1 100 ? -16.652 19.431 10.254 1.00 74.56 100 LYS A C 1
ATOM 782 O O . LYS A 1 100 ? -17.240 20.446 10.604 1.00 74.56 100 LYS A O 1
ATOM 787 N N . HIS A 1 101 ? -15.549 19.494 9.502 1.00 75.12 101 HIS A N 1
ATOM 788 C CA . HIS A 1 101 ? -14.961 20.764 9.073 1.00 75.12 101 HIS A CA 1
ATOM 789 C C . HIS A 1 101 ? -14.163 20.634 7.757 1.00 75.12 101 HIS A C 1
ATOM 791 O O . HIS A 1 101 ? -13.310 19.748 7.677 1.00 75.12 101 HIS A O 1
ATOM 797 N N . PRO A 1 102 ? -14.309 21.557 6.782 1.00 71.00 102 PRO A N 1
ATOM 798 C CA . PRO A 1 102 ? -13.598 21.517 5.492 1.00 71.00 102 PRO A CA 1
ATOM 799 C C . PRO A 1 102 ? -12.064 21.455 5.601 1.00 71.00 102 PRO A C 1
ATOM 801 O O . PRO A 1 102 ? -11.404 20.726 4.870 1.00 71.00 102 PRO A O 1
ATOM 804 N N . LYS A 1 103 ? -11.477 22.143 6.592 1.00 76.12 103 LYS A N 1
ATOM 805 C CA . LYS A 1 103 ? -10.032 22.063 6.928 1.00 76.12 103 LYS A CA 1
ATOM 806 C C . LYS A 1 103 ? -9.538 20.663 7.355 1.00 76.12 103 LYS A C 1
ATOM 808 O O . LYS A 1 103 ? -8.371 20.507 7.699 1.00 76.12 103 LYS A O 1
ATOM 813 N N . CYS A 1 104 ? -10.398 19.646 7.413 1.00 76.56 104 CYS A N 1
ATOM 814 C CA . CYS A 1 104 ? -9.997 18.281 7.754 1.00 76.56 104 CYS A CA 1
ATOM 815 C C . CYS A 1 104 ? -9.359 17.505 6.595 1.00 76.56 104 CYS A C 1
ATOM 817 O O . CYS A 1 104 ? -8.837 16.423 6.865 1.00 76.56 104 CYS A O 1
ATOM 819 N N . GLY A 1 105 ? -9.375 18.053 5.375 1.00 85.25 105 GLY A N 1
ATOM 820 C CA . GLY A 1 105 ? -8.957 17.342 4.167 1.00 85.25 105 GLY A CA 1
ATOM 821 C C . GLY A 1 105 ? -9.995 16.309 3.723 1.00 85.25 105 GLY A C 1
ATOM 822 O O . GLY A 1 105 ? -11.071 16.209 4.312 1.00 85.25 105 GLY A O 1
ATOM 823 N N . GLU A 1 106 ? -9.665 15.535 2.689 1.00 92.56 106 GLU A N 1
ATOM 824 C CA . GLU A 1 106 ? -10.513 14.453 2.177 1.00 92.56 106 GLU A CA 1
ATOM 825 C C . GLU A 1 106 ? -9.900 13.084 2.499 1.00 92.56 106 GLU A C 1
ATOM 827 O O . GLU A 1 106 ? -8.726 12.811 2.230 1.00 92.56 106 GLU A O 1
ATOM 832 N N . VAL A 1 107 ? -10.715 12.191 3.056 1.00 96.00 107 VAL A N 1
ATOM 833 C CA . VAL A 1 107 ? -10.350 10.793 3.284 1.00 96.00 107 VAL A CA 1
ATOM 834 C C . VAL A 1 107 ? -10.505 10.015 1.975 1.00 96.00 107 VAL A C 1
ATOM 836 O O . VAL A 1 107 ? -11.591 9.949 1.391 1.00 96.00 107 VAL A O 1
ATOM 839 N N . SER A 1 108 ? -9.424 9.384 1.518 1.00 97.19 108 SER A N 1
ATOM 840 C CA . SER A 1 108 ? -9.422 8.552 0.310 1.00 97.19 108 SER A CA 1
ATOM 841 C C . SER A 1 108 ? -10.150 7.219 0.521 1.00 97.19 108 SER A C 1
ATOM 843 O O . SER A 1 108 ? -10.367 6.779 1.650 1.00 97.19 108 SER A O 1
ATOM 845 N N . SER A 1 109 ? -10.492 6.519 -0.567 1.00 98.19 109 SER A N 1
ATOM 846 C CA . SER A 1 109 ? -11.094 5.177 -0.494 1.00 98.19 109 SER A CA 1
ATOM 847 C C . SER A 1 109 ? -10.239 4.192 0.310 1.00 98.19 109 SER A C 1
ATOM 849 O O . SER A 1 109 ? -10.773 3.462 1.144 1.00 98.19 109 SER A O 1
ATOM 851 N N . LEU A 1 110 ? -8.915 4.202 0.100 1.00 97.00 110 LEU A N 1
ATOM 852 C CA . LEU A 1 110 ? -7.978 3.354 0.841 1.00 97.00 110 LEU A CA 1
ATOM 853 C C . LEU A 1 110 ? -8.017 3.684 2.336 1.00 97.00 110 LEU A C 1
ATOM 855 O O . LEU A 1 110 ? -8.184 2.789 3.154 1.00 97.00 110 LEU A O 1
ATOM 859 N N . GLN A 1 111 ? -7.934 4.968 2.694 1.00 97.81 111 GLN A N 1
ATOM 860 C CA . GLN A 1 111 ? -7.986 5.405 4.091 1.00 97.81 111 GLN A CA 1
ATOM 861 C C . GLN A 1 111 ? -9.325 5.041 4.750 1.00 97.81 111 GLN A C 1
ATOM 863 O O . GLN A 1 111 ? -9.339 4.578 5.887 1.00 97.81 111 GLN A O 1
ATOM 868 N N . ALA A 1 112 ? -10.448 5.193 4.043 1.00 98.31 112 ALA A N 1
ATOM 869 C CA . ALA A 1 112 ? -11.771 4.874 4.571 1.00 98.31 112 ALA A CA 1
ATOM 870 C C . ALA A 1 112 ? -11.949 3.366 4.829 1.00 98.31 112 ALA A C 1
ATOM 872 O O . ALA A 1 112 ? -12.466 2.975 5.877 1.00 98.31 112 ALA A O 1
ATOM 873 N N . ILE A 1 113 ? -11.495 2.512 3.905 1.00 98.44 113 ILE A N 1
ATOM 874 C CA . ILE A 1 113 ? -11.544 1.052 4.072 1.00 98.44 113 ILE A CA 1
ATOM 875 C C . ILE A 1 113 ? -10.578 0.595 5.168 1.00 98.44 113 ILE A C 1
ATOM 877 O O . ILE A 1 113 ? -10.981 -0.182 6.033 1.00 98.44 113 ILE A O 1
ATOM 881 N N . THR A 1 114 ? -9.352 1.122 5.206 1.00 98.00 114 THR A N 1
ATOM 882 C CA . THR A 1 114 ? -8.386 0.820 6.272 1.00 98.00 114 THR A CA 1
ATOM 883 C C . THR A 1 114 ? -8.919 1.237 7.641 1.00 98.00 114 THR A C 1
ATOM 885 O O . THR A 1 114 ? -8.854 0.453 8.584 1.00 98.00 114 THR A O 1
ATOM 888 N N . ALA A 1 115 ? -9.524 2.422 7.759 1.00 98.25 115 ALA A N 1
ATOM 889 C CA . ALA A 1 115 ? -10.158 2.872 8.996 1.00 98.25 115 ALA A CA 1
ATOM 890 C C . ALA A 1 115 ? -11.311 1.949 9.417 1.00 98.25 115 ALA A C 1
ATOM 892 O O . ALA A 1 115 ? -11.420 1.587 10.590 1.00 98.25 115 ALA A O 1
ATOM 893 N N . LEU A 1 116 ? -12.156 1.526 8.470 1.00 98.38 116 LEU A N 1
ATOM 894 C CA . LEU A 1 116 ? -13.232 0.574 8.742 1.00 98.38 116 LEU A CA 1
ATOM 895 C C . LEU A 1 116 ? -12.675 -0.765 9.238 1.00 98.38 116 LEU A C 1
ATOM 897 O O . LEU A 1 116 ? -13.163 -1.287 10.241 1.00 98.38 116 LEU A O 1
ATOM 901 N N . MET A 1 117 ? -11.656 -1.310 8.571 1.00 97.69 117 MET A N 1
ATOM 902 C CA . MET A 1 117 ? -10.997 -2.553 8.977 1.00 97.69 117 MET A CA 1
ATOM 903 C C . MET A 1 117 ? -10.347 -2.432 10.354 1.00 97.69 117 MET A C 1
ATOM 905 O O . MET A 1 117 ? -10.588 -3.286 11.201 1.00 97.69 117 MET A O 1
ATOM 909 N N . TRP A 1 118 ? -9.593 -1.363 10.616 1.00 97.88 118 TRP A N 1
ATOM 910 C CA . TRP A 1 118 ? -8.932 -1.132 11.902 1.00 97.88 118 TRP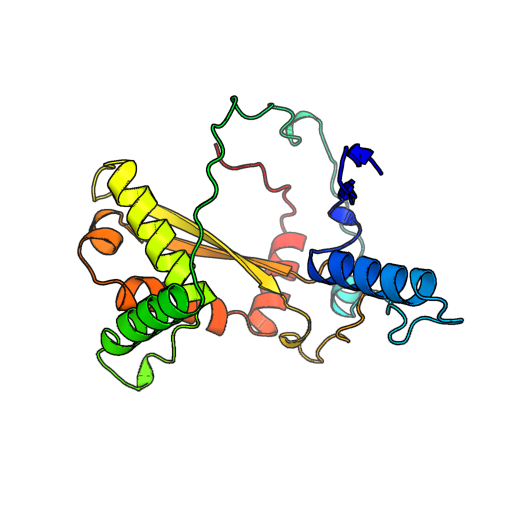 A CA 1
ATOM 911 C C . TRP A 1 118 ? -9.936 -1.106 13.054 1.00 97.88 118 TRP A C 1
ATOM 913 O O . TRP A 1 118 ? -9.798 -1.853 14.024 1.00 97.88 118 TRP A O 1
ATOM 923 N N . ARG A 1 119 ? -11.020 -0.340 12.893 1.00 98.00 119 ARG A N 1
ATOM 924 C CA . ARG A 1 119 ? -12.128 -0.310 13.854 1.00 98.00 119 ARG A CA 1
ATOM 925 C C . ARG A 1 119 ? -12.775 -1.682 14.027 1.00 98.00 119 ARG A C 1
ATOM 927 O O . ARG A 1 119 ? -13.072 -2.080 15.147 1.00 98.00 119 ARG A O 1
ATOM 934 N N . SER A 1 120 ? -13.002 -2.409 12.935 1.00 97.44 120 SER A N 1
ATOM 935 C CA . SER A 1 120 ? -13.663 -3.721 12.968 1.00 97.44 120 SER A CA 1
ATOM 936 C C . SER A 1 120 ? -12.800 -4.772 13.670 1.00 97.44 120 SER A C 1
ATOM 938 O O . SER A 1 120 ? -13.318 -5.538 14.476 1.00 97.44 120 SER A O 1
ATOM 940 N N . MET A 1 121 ? -11.484 -4.757 13.438 1.00 95.81 121 MET A N 1
ATOM 941 C CA . MET A 1 121 ? -10.524 -5.606 14.144 1.00 95.81 121 MET A CA 1
ATOM 942 C C . MET A 1 121 ? -10.494 -5.297 15.640 1.00 95.81 121 MET A C 1
ATOM 944 O O . MET A 1 121 ? -10.495 -6.225 16.442 1.00 95.81 121 MET A O 1
ATOM 948 N N . MET A 1 122 ? -10.502 -4.019 16.032 1.00 97.06 122 MET A N 1
ATOM 949 C CA . MET A 1 122 ? -10.503 -3.663 17.455 1.00 97.06 122 MET A CA 1
ATOM 950 C C . MET A 1 122 ? -11.808 -4.054 18.154 1.00 97.06 122 MET A C 1
ATOM 952 O O . MET A 1 122 ? -11.755 -4.546 19.277 1.00 97.06 122 MET A O 1
ATOM 956 N N . ARG A 1 123 ? -12.964 -3.941 17.478 1.00 96.81 123 ARG A N 1
ATOM 957 C CA . ARG A 1 123 ? -14.235 -4.482 17.997 1.00 96.81 123 ARG A CA 1
ATOM 958 C C . ARG A 1 123 ? -14.172 -5.994 18.176 1.00 96.81 123 ARG A C 1
ATOM 960 O O . ARG A 1 123 ? -14.549 -6.493 19.224 1.00 96.81 123 ARG A O 1
ATOM 967 N N . ALA A 1 124 ? -13.676 -6.711 17.168 1.00 96.19 124 ALA A N 1
ATOM 968 C CA . ALA A 1 124 ? -13.597 -8.169 17.203 1.00 96.19 124 ALA A CA 1
ATOM 969 C C . ALA A 1 124 ? -12.632 -8.690 18.280 1.00 96.19 124 ALA A C 1
ATOM 971 O O . ALA A 1 124 ? -12.877 -9.743 18.857 1.00 96.19 124 ALA A O 1
ATOM 972 N N . LYS A 1 125 ? -11.545 -7.959 18.561 1.00 94.94 125 LYS A N 1
ATOM 973 C CA . LYS A 1 125 ? -10.587 -8.317 19.616 1.00 94.94 125 LYS A CA 1
ATOM 974 C C . LYS A 1 125 ? -11.084 -7.999 21.032 1.00 94.94 125 LYS A C 1
ATOM 976 O O . LYS A 1 125 ? -10.489 -8.510 21.971 1.00 94.94 125 LYS A O 1
ATOM 981 N N . ASN A 1 126 ? -12.121 -7.165 21.179 1.00 95.44 126 ASN A N 1
ATOM 982 C CA . ASN A 1 126 ? -12.707 -6.756 22.462 1.00 95.44 126 ASN A CA 1
ATOM 983 C C . ASN A 1 126 ? -11.656 -6.378 23.528 1.00 95.44 126 ASN A C 1
ATOM 985 O O . ASN A 1 126 ? -11.666 -6.876 24.652 1.00 95.44 126 ASN A O 1
ATOM 989 N N . LEU A 1 127 ? -10.692 -5.545 23.132 1.00 95.25 127 LEU A N 1
ATOM 990 C CA . LEU A 1 127 ? -9.573 -5.149 23.987 1.00 95.25 127 LEU A CA 1
ATOM 991 C C . LEU A 1 127 ? -9.974 -4.045 24.981 1.00 95.25 127 LEU A C 1
ATOM 993 O O . LEU A 1 127 ? -10.876 -3.261 24.674 1.00 95.25 127 LEU A O 1
ATOM 997 N N . PRO A 1 128 ? -9.266 -3.911 26.122 1.00 97.69 128 PRO A N 1
ATOM 998 C CA . PRO A 1 128 ? -9.458 -2.793 27.042 1.00 97.69 128 PRO A CA 1
ATOM 999 C C . PRO A 1 128 ? -9.309 -1.437 26.345 1.00 97.69 128 PRO A C 1
ATOM 1001 O O . PRO A 1 128 ? -8.413 -1.239 25.520 1.00 97.69 128 PRO A O 1
ATOM 1004 N N . THR A 1 129 ? -10.164 -0.482 26.712 1.00 97.56 129 THR A N 1
ATOM 1005 C CA . THR A 1 129 ? -10.249 0.842 26.076 1.00 97.56 129 THR A CA 1
ATOM 1006 C C . THR A 1 129 ? -8.967 1.661 26.195 1.00 97.56 129 THR A C 1
ATOM 1008 O O . THR A 1 129 ? -8.682 2.464 25.307 1.00 97.56 129 THR A O 1
ATOM 1011 N N . GLU A 1 130 ? -8.182 1.435 27.251 1.00 97.56 130 GLU A N 1
ATOM 1012 C CA . GLU A 1 130 ? -6.927 2.147 27.510 1.00 97.56 130 GLU A CA 1
ATOM 1013 C C . GLU A 1 130 ? -5.743 1.654 26.674 1.00 97.56 130 GLU A C 1
ATOM 1015 O O . GLU A 1 130 ? -4.732 2.353 26.586 1.00 97.56 130 GLU A O 1
ATOM 1020 N N . LEU A 1 131 ? -5.846 0.480 26.038 1.00 97.44 131 LEU A N 1
ATOM 1021 C CA . LEU A 1 131 ? -4.755 -0.025 25.210 1.00 97.44 131 LEU A CA 1
ATOM 1022 C C . LEU A 1 131 ? -4.566 0.840 23.965 1.00 97.44 131 LEU A C 1
ATOM 1024 O O . LEU A 1 131 ? -5.527 1.251 23.310 1.00 97.44 131 LEU A O 1
ATOM 1028 N N . ILE A 1 132 ? -3.304 1.063 23.606 1.00 97.50 132 ILE A N 1
ATOM 1029 C CA . ILE A 1 132 ? -2.932 1.706 22.350 1.00 97.50 132 ILE A CA 1
ATOM 1030 C C . ILE A 1 132 ? -2.919 0.643 21.256 1.00 97.50 132 ILE A C 1
ATOM 1032 O O . ILE A 1 132 ? -2.261 -0.388 21.368 1.00 97.50 132 ILE A O 1
ATOM 1036 N N . THR A 1 133 ? -3.641 0.914 20.178 1.00 96.62 133 THR A N 1
ATOM 1037 C CA . THR A 1 133 ? -3.609 0.133 18.947 1.00 96.62 133 THR A CA 1
ATOM 1038 C C . THR A 1 133 ? -2.852 0.888 17.862 1.00 96.62 133 THR A C 1
ATOM 1040 O O . THR A 1 133 ? -2.815 2.121 17.845 1.00 96.62 133 THR A O 1
ATOM 1043 N N . LEU A 1 134 ? -2.249 0.133 16.949 1.00 95.06 134 LEU A N 1
ATOM 1044 C CA . LEU A 1 134 ? -1.428 0.632 15.858 1.00 95.06 134 LEU A CA 1
ATOM 1045 C C . LEU A 1 134 ? -2.001 0.159 14.516 1.00 95.06 134 LEU A C 1
ATOM 1047 O O . LEU A 1 134 ? -2.210 -1.034 14.301 1.00 95.06 134 LEU A O 1
ATOM 1051 N N . CYS A 1 135 ? -2.203 1.099 13.595 1.00 96.38 135 CYS A N 1
ATOM 1052 C CA . CYS A 1 135 ? -2.430 0.824 12.182 1.00 96.38 135 CYS A CA 1
ATOM 1053 C C . CYS A 1 135 ? -1.170 1.162 11.381 1.00 96.38 135 CYS A C 1
ATOM 1055 O O . CYS A 1 135 ? -0.714 2.308 11.391 1.00 96.38 135 CYS A O 1
ATOM 1057 N N . ILE A 1 136 ? -0.630 0.175 10.661 1.00 93.69 136 ILE A N 1
ATOM 1058 C CA . ILE A 1 136 ? 0.541 0.344 9.794 1.00 93.69 136 ILE A CA 1
ATOM 1059 C C . ILE A 1 136 ? 0.080 0.439 8.339 1.00 93.69 136 ILE A C 1
ATOM 1061 O O . ILE A 1 136 ? -0.653 -0.421 7.855 1.00 93.69 136 ILE A O 1
ATOM 1065 N N . MET A 1 137 ? 0.519 1.479 7.634 1.00 93.25 137 MET A N 1
ATOM 1066 C CA . MET A 1 137 ? 0.328 1.639 6.191 1.00 93.25 137 MET A CA 1
ATOM 1067 C C . MET A 1 137 ? 1.674 1.901 5.524 1.00 93.25 137 MET A C 1
ATOM 1069 O O . MET A 1 137 ? 2.459 2.691 6.032 1.00 93.25 137 MET A O 1
ATOM 1073 N N . ASN A 1 138 ? 1.933 1.311 4.361 1.00 92.06 138 ASN A N 1
ATOM 1074 C CA . ASN A 1 138 ? 3.115 1.661 3.574 1.00 92.06 138 ASN A CA 1
ATOM 1075 C C . ASN A 1 138 ? 2.798 2.847 2.660 1.00 92.06 138 ASN A C 1
ATOM 1077 O O . ASN A 1 138 ? 1.808 2.829 1.930 1.00 92.06 138 ASN A O 1
ATOM 1081 N N . VAL A 1 139 ? 3.632 3.884 2.712 1.00 93.75 139 VAL A N 1
ATOM 1082 C CA . VAL A 1 139 ? 3.498 5.096 1.899 1.00 93.75 139 VAL A CA 1
ATOM 1083 C C . VAL A 1 139 ? 4.585 5.087 0.834 1.00 93.75 139 VAL A C 1
ATOM 1085 O O . VAL A 1 139 ? 5.763 5.040 1.173 1.00 93.75 139 VAL A O 1
ATOM 1088 N N . GLY A 1 140 ? 4.193 5.138 -0.441 1.00 94.25 140 GLY A N 1
ATOM 1089 C CA . GLY A 1 140 ? 5.128 5.318 -1.552 1.00 94.25 140 GLY A CA 1
ATOM 1090 C C . GLY A 1 140 ? 5.707 6.732 -1.547 1.00 94.25 140 GLY A C 1
ATOM 1091 O O . GLY A 1 140 ? 4.959 7.705 -1.466 1.00 94.25 140 GLY A O 1
ATOM 1092 N N . CYS A 1 141 ? 7.031 6.836 -1.621 1.00 94.12 141 CYS A N 1
ATOM 1093 C CA . CYS A 1 141 ? 7.781 8.074 -1.423 1.00 94.12 141 CYS A CA 1
ATOM 1094 C C . CYS A 1 141 ? 8.328 8.695 -2.717 1.00 94.12 141 CYS A C 1
ATOM 1096 O O . CYS A 1 141 ? 8.815 9.819 -2.648 1.00 94.12 141 CYS A O 1
ATOM 1098 N N . ARG A 1 142 ? 8.222 8.026 -3.880 1.00 94.00 142 ARG A N 1
ATOM 1099 C CA . ARG A 1 142 ? 8.798 8.499 -5.161 1.00 94.00 142 ARG A CA 1
ATOM 1100 C C . ARG A 1 142 ? 8.417 9.951 -5.473 1.00 94.00 142 ARG A C 1
ATOM 1102 O O . ARG A 1 142 ? 9.293 10.801 -5.570 1.00 94.00 142 ARG A O 1
ATOM 1109 N N . CYS A 1 143 ? 7.119 10.251 -5.494 1.00 94.31 143 CYS A N 1
ATOM 1110 C CA . CYS A 1 143 ? 6.581 11.593 -5.751 1.00 94.31 143 CYS A CA 1
ATOM 1111 C C . CYS A 1 143 ? 6.618 12.549 -4.543 1.00 94.31 143 CYS A C 1
ATOM 1113 O O . CYS A 1 143 ? 6.139 13.673 -4.641 1.00 94.31 143 CYS A O 1
ATOM 1115 N N . ARG A 1 144 ? 7.115 12.100 -3.384 1.00 92.88 144 ARG A N 1
ATOM 1116 C CA . ARG A 1 144 ? 7.140 12.882 -2.132 1.00 92.88 144 ARG A CA 1
ATOM 1117 C C . ARG A 1 144 ? 8.520 13.428 -1.802 1.00 92.88 144 ARG A C 1
ATOM 1119 O O . ARG A 1 144 ? 8.643 14.188 -0.849 1.00 92.88 144 ARG A O 1
ATOM 1126 N N . LEU A 1 145 ? 9.546 12.981 -2.515 1.00 91.19 145 LEU A N 1
ATOM 1127 C CA . LEU A 1 145 ? 10.905 13.488 -2.394 1.00 91.19 145 LEU A CA 1
ATOM 1128 C C . LEU A 1 145 ? 11.048 14.809 -3.155 1.00 91.19 145 LEU A C 1
ATOM 1130 O O . LEU A 1 145 ? 10.272 15.091 -4.059 1.00 91.19 145 LEU A O 1
ATOM 1134 N N . GLU A 1 146 ? 12.059 15.588 -2.777 1.00 90.69 146 GLU A N 1
ATOM 1135 C CA . GLU A 1 146 ? 12.446 16.823 -3.462 1.00 90.69 146 GLU A CA 1
ATOM 1136 C C . GLU A 1 146 ? 13.939 16.728 -3.832 1.00 90.69 146 GLU A C 1
ATOM 1138 O O . GLU A 1 146 ? 14.774 16.660 -2.914 1.00 90.69 146 GLU A O 1
ATOM 1143 N N . PRO A 1 147 ? 14.295 16.636 -5.129 1.00 91.75 147 PRO A N 1
ATOM 1144 C CA . PRO A 1 147 ? 13.381 16.424 -6.260 1.00 91.75 147 PRO A CA 1
ATOM 1145 C C . PRO A 1 147 ? 12.688 15.043 -6.196 1.00 91.75 147 PRO A C 1
ATOM 1147 O O . PRO A 1 147 ? 13.218 14.125 -5.551 1.00 91.75 147 PRO A O 1
ATOM 1150 N N . PRO A 1 148 ? 11.522 14.866 -6.849 1.00 93.62 148 PRO A N 1
ATOM 1151 C CA . PRO A 1 148 ? 10.843 13.576 -6.905 1.00 93.62 148 PRO A CA 1
ATOM 1152 C C . PRO A 1 148 ? 11.685 12.550 -7.669 1.00 93.62 148 PRO A C 1
ATOM 1154 O O . PRO A 1 148 ? 12.426 12.886 -8.593 1.00 93.62 148 PRO A O 1
ATOM 1157 N N . LEU A 1 149 ? 11.565 11.277 -7.288 1.00 93.94 149 LEU A N 1
ATOM 1158 C CA . LEU A 1 149 ? 12.140 10.187 -8.074 1.00 93.94 149 LEU A CA 1
ATOM 1159 C C . LEU A 1 149 ? 11.247 9.870 -9.278 1.00 93.94 149 LEU A C 1
ATOM 1161 O O . LEU A 1 149 ? 10.023 9.985 -9.151 1.00 93.94 149 LEU A O 1
ATOM 1165 N N . PRO A 1 150 ? 11.833 9.396 -10.393 1.00 94.94 150 PRO A N 1
ATOM 1166 C CA . PRO A 1 150 ? 11.068 8.845 -11.503 1.00 94.94 150 PRO A CA 1
ATOM 1167 C C . PRO A 1 150 ? 10.105 7.764 -11.017 1.00 94.94 150 PRO A C 1
ATOM 1169 O O . PRO A 1 150 ? 10.421 6.999 -10.097 1.00 94.94 150 PRO A O 1
ATOM 1172 N N . GLU A 1 151 ? 8.933 7.682 -11.636 1.00 94.00 151 GLU A N 1
ATOM 1173 C CA . GLU A 1 151 ? 7.968 6.633 -11.312 1.00 94.00 151 GLU A CA 1
ATOM 1174 C C . GLU A 1 151 ? 8.549 5.246 -11.640 1.00 94.00 151 GLU A C 1
ATOM 1176 O O . GLU A 1 151 ? 8.351 4.291 -10.892 1.00 94.00 151 GLU A O 1
ATOM 1181 N N . GLU A 1 152 ? 9.387 5.198 -12.676 1.00 95.69 152 GLU A N 1
ATOM 1182 C CA . GLU A 1 152 ? 10.152 4.057 -13.175 1.00 95.69 152 GLU A CA 1
ATOM 1183 C C . GLU A 1 152 ? 11.325 3.659 -12.267 1.00 95.69 152 GLU A C 1
ATOM 1185 O O . GLU A 1 152 ? 12.044 2.709 -12.580 1.00 95.69 152 GLU A O 1
ATOM 1190 N N . TYR A 1 153 ? 11.571 4.376 -11.161 1.00 95.88 153 TYR A N 1
ATOM 1191 C CA . TYR A 1 153 ? 12.617 3.996 -10.215 1.00 95.88 153 TYR A CA 1
ATOM 1192 C C . TYR A 1 153 ? 12.371 2.584 -9.679 1.00 95.88 153 TYR A C 1
ATOM 1194 O O . TYR A 1 153 ? 11.410 2.339 -8.936 1.00 95.88 153 TYR A O 1
ATOM 1202 N N . PHE A 1 154 ? 13.286 1.677 -10.011 1.00 95.69 154 PHE A N 1
ATOM 1203 C CA . PHE A 1 154 ? 13.250 0.286 -9.601 1.00 95.69 154 PHE A CA 1
ATOM 1204 C C . PHE A 1 154 ? 14.064 0.102 -8.321 1.00 95.69 154 PHE A C 1
ATOM 1206 O O . PHE A 1 154 ? 15.295 0.173 -8.305 1.00 95.69 154 PHE A O 1
ATOM 1213 N N . GLY A 1 155 ? 13.358 -0.110 -7.215 1.00 93.94 155 GLY A N 1
ATOM 1214 C CA . GLY A 1 155 ? 13.946 -0.191 -5.889 1.00 93.94 155 GLY A CA 1
ATOM 1215 C C . GLY A 1 155 ? 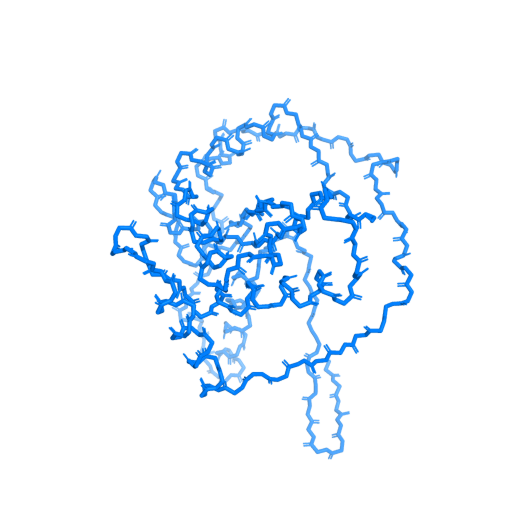12.940 0.133 -4.794 1.00 93.94 155 GLY A C 1
ATOM 1216 O O . GLY A 1 155 ? 11.772 0.428 -5.038 1.00 93.94 155 GLY A O 1
ATOM 1217 N N . ASN A 1 156 ? 13.393 0.080 -3.546 1.00 93.12 156 ASN A N 1
ATOM 1218 C CA . ASN A 1 156 ? 12.548 0.445 -2.417 1.00 93.12 156 ASN A CA 1
ATOM 1219 C C . ASN A 1 156 ? 12.463 1.967 -2.280 1.00 93.12 156 ASN A C 1
ATOM 1221 O O . ASN A 1 156 ? 13.459 2.632 -2.002 1.00 93.12 156 ASN A O 1
ATOM 1225 N N . CYS A 1 157 ? 11.256 2.510 -2.401 1.00 93.12 157 CYS A N 1
ATOM 1226 C CA . CYS A 1 157 ? 10.952 3.891 -2.059 1.00 93.12 157 CYS A CA 1
ATOM 1227 C C . CYS A 1 157 ? 9.619 3.946 -1.304 1.00 93.12 157 CYS A C 1
ATOM 1229 O O . CYS A 1 157 ? 8.653 4.576 -1.739 1.00 93.12 157 CYS A O 1
ATOM 1231 N N . VAL A 1 158 ? 9.563 3.246 -0.168 1.00 92.69 158 VAL A N 1
ATOM 1232 C CA . VAL A 1 158 ? 8.393 3.207 0.718 1.00 92.69 158 VAL A CA 1
ATOM 1233 C C . VAL A 1 158 ? 8.801 3.467 2.155 1.00 92.69 158 VAL A C 1
ATOM 1235 O O . VAL A 1 158 ? 9.909 3.125 2.567 1.00 92.69 158 VAL A O 1
ATOM 1238 N N . GLN A 1 159 ? 7.883 4.017 2.943 1.00 89.88 159 GLN A N 1
ATOM 1239 C CA . GLN A 1 159 ? 8.050 4.124 4.388 1.00 89.88 159 GLN A CA 1
ATOM 1240 C C . GLN A 1 159 ? 6.800 3.650 5.134 1.00 89.88 159 GLN A C 1
ATOM 1242 O O . GLN A 1 159 ? 5.684 3.984 4.723 1.00 89.88 159 GLN A O 1
ATOM 1247 N N . PRO A 1 160 ? 6.955 2.910 6.249 1.00 90.38 160 PRO A N 1
ATOM 1248 C CA . PRO A 1 160 ? 5.814 2.492 7.046 1.00 90.38 160 PRO A CA 1
ATOM 1249 C C . PRO A 1 160 ? 5.312 3.660 7.897 1.00 90.38 160 PRO A C 1
ATOM 1251 O O . PRO A 1 160 ? 5.970 4.100 8.840 1.00 90.38 160 PRO A O 1
ATOM 1254 N N . LEU A 1 161 ? 4.129 4.168 7.587 1.00 91.81 161 LEU A N 1
ATOM 1255 C CA . LEU A 1 161 ? 3.373 5.065 8.444 1.00 91.81 161 LEU A CA 1
ATOM 1256 C C . LEU A 1 161 ? 2.736 4.268 9.584 1.00 91.81 161 LEU A C 1
ATOM 1258 O O . LEU A 1 161 ? 2.006 3.310 9.346 1.00 91.81 161 LEU A O 1
ATOM 1262 N N . MET A 1 162 ? 2.981 4.711 10.813 1.00 93.31 162 MET A N 1
ATOM 1263 C CA . MET A 1 162 ? 2.428 4.128 12.030 1.00 93.31 162 MET A CA 1
ATOM 1264 C C . MET A 1 162 ? 1.445 5.115 12.656 1.00 93.31 162 MET A C 1
ATOM 1266 O O . MET A 1 162 ? 1.852 6.179 13.123 1.00 93.31 162 MET A O 1
ATOM 1270 N N . VAL A 1 163 ? 0.155 4.782 12.653 1.00 96.25 163 VAL A N 1
ATOM 1271 C CA . VAL A 1 163 ? -0.894 5.605 13.268 1.00 96.25 163 VAL A CA 1
ATOM 1272 C C . VAL A 1 163 ? -1.381 4.930 14.539 1.00 96.25 163 VAL A C 1
ATOM 1274 O O . VAL A 1 163 ? -1.888 3.811 14.496 1.00 96.25 163 VAL A O 1
ATOM 1277 N N . HIS A 1 164 ? -1.226 5.626 15.661 1.00 96.62 164 HIS A N 1
ATOM 1278 C CA . HIS A 1 164 ? -1.601 5.146 16.986 1.00 96.62 164 HIS A CA 1
ATOM 1279 C C . HIS A 1 164 ? -2.928 5.770 17.425 1.00 96.62 164 HIS A C 1
ATOM 1281 O O . HIS A 1 164 ? -3.200 6.930 17.116 1.00 96.62 164 HIS A O 1
ATOM 1287 N N . ALA A 1 165 ? -3.736 5.010 18.157 1.00 97.38 165 ALA A N 1
ATOM 1288 C CA . ALA A 1 165 ? -4.931 5.503 18.840 1.00 97.38 165 ALA A CA 1
ATOM 1289 C C . ALA A 1 165 ? -5.233 4.620 20.053 1.00 97.38 165 ALA A C 1
ATOM 1291 O O . ALA A 1 165 ? -4.911 3.429 20.028 1.00 97.38 165 ALA A O 1
ATOM 1292 N N . LYS A 1 166 ? -5.894 5.151 21.088 1.00 98.06 166 LYS A N 1
ATOM 1293 C CA . LYS A 1 166 ? -6.482 4.276 22.110 1.00 98.06 166 LYS A CA 1
ATOM 1294 C C . LYS A 1 166 ? -7.634 3.474 21.505 1.00 98.06 166 LYS A C 1
ATOM 1296 O O . LYS A 1 166 ? -8.388 3.989 20.674 1.00 98.06 166 LYS A O 1
ATOM 1301 N N . VAL A 1 167 ? -7.819 2.230 21.946 1.00 98.19 167 VAL A N 1
ATOM 1302 C CA . VAL A 1 167 ? -8.955 1.391 21.526 1.00 98.19 167 VAL A CA 1
ATOM 1303 C C . VAL A 1 167 ? -10.279 2.097 21.831 1.00 98.19 167 VAL A C 1
ATOM 1305 O O . VAL A 1 167 ? -11.156 2.141 20.970 1.00 98.19 167 VAL A O 1
ATOM 1308 N N . GLY A 1 168 ? -10.402 2.717 23.009 1.00 97.56 168 GLY A N 1
ATOM 1309 C CA . GLY A 1 168 ? -11.592 3.469 23.411 1.00 97.56 168 GLY A CA 1
ATOM 1310 C C . GLY A 1 168 ? -11.908 4.639 22.478 1.00 97.56 168 GLY A C 1
ATOM 1311 O O . GLY A 1 168 ? -13.049 4.787 22.053 1.00 97.56 168 GLY A O 1
ATOM 1312 N N . GLU A 1 169 ? -10.902 5.421 22.081 1.00 96.94 169 GLU A N 1
ATOM 1313 C CA . GLU A 1 169 ? -11.075 6.525 21.125 1.00 96.94 169 GLU A CA 1
ATOM 1314 C C . GLU A 1 169 ? -11.475 6.004 19.745 1.00 96.94 169 GLU A C 1
ATOM 1316 O O . GLU A 1 169 ? -12.448 6.466 19.147 1.00 96.94 169 GLU A O 1
ATOM 1321 N N . LEU A 1 170 ? -10.753 4.996 19.249 1.00 97.25 170 LEU A N 1
ATOM 1322 C CA . LEU A 1 170 ? -11.003 4.425 17.934 1.00 97.25 170 LEU A CA 1
ATOM 1323 C C . LEU A 1 170 ? -12.415 3.835 17.831 1.00 97.25 170 LEU A C 1
ATOM 1325 O O . LEU A 1 170 ? -13.028 3.905 16.768 1.00 97.25 170 LEU A O 1
ATOM 1329 N N . LEU A 1 171 ? -12.939 3.238 18.903 1.00 97.25 171 LEU A N 1
ATOM 1330 C CA . LEU A 1 171 ? -14.279 2.655 18.913 1.00 97.25 171 LEU A CA 1
ATOM 1331 C C . LEU A 1 171 ? -15.376 3.666 19.262 1.00 97.25 171 LEU A C 1
ATOM 1333 O O . LEU A 1 171 ? -16.468 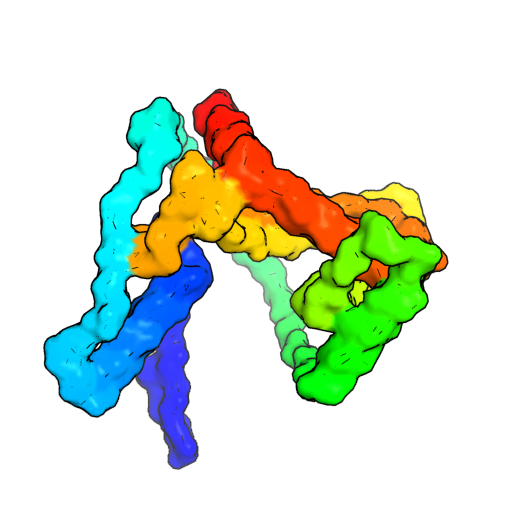3.547 18.697 1.00 97.25 171 LEU A O 1
ATOM 1337 N N . GLY A 1 172 ? -15.074 4.647 20.116 1.00 96.38 172 GLY A N 1
ATOM 1338 C CA . GLY A 1 172 ? -15.996 5.679 20.594 1.00 96.38 172 GLY A CA 1
ATOM 1339 C C . GLY A 1 172 ? -16.239 6.821 19.604 1.00 96.38 172 GLY A C 1
ATOM 1340 O O . GLY A 1 172 ? -17.359 7.317 19.518 1.00 96.38 172 GLY A O 1
ATOM 1341 N N . TYR A 1 173 ? -15.241 7.208 18.803 1.00 96.44 173 TYR A N 1
ATOM 1342 C CA . TYR A 1 173 ? -15.431 8.177 17.716 1.00 96.44 173 TYR A CA 1
ATOM 1343 C C . TYR A 1 173 ? -16.024 7.524 16.463 1.00 96.44 173 TYR A C 1
ATOM 1345 O O . TYR A 1 173 ? -16.320 6.328 16.446 1.00 96.44 173 TYR A O 1
ATOM 1353 N N . ASP A 1 174 ? -16.189 8.290 15.384 1.00 96.31 174 ASP A N 1
ATOM 1354 C CA . ASP A 1 174 ? -16.764 7.833 14.118 1.00 96.31 174 ASP A CA 1
ATOM 1355 C C . ASP A 1 174 ? -15.712 7.395 13.070 1.00 96.31 174 ASP A C 1
ATOM 1357 O O . ASP A 1 174 ? -14.495 7.416 13.294 1.00 96.31 174 ASP A O 1
ATOM 1361 N N . LEU A 1 175 ? -16.185 6.893 11.924 1.00 97.50 175 LEU A N 1
ATOM 1362 C CA . LEU A 1 175 ? -15.312 6.414 10.850 1.00 97.50 175 LEU A CA 1
ATOM 1363 C C . LEU A 1 175 ? -14.497 7.566 10.244 1.00 97.50 175 LEU A C 1
ATOM 1365 O O . LEU A 1 175 ? -13.332 7.360 9.906 1.00 97.50 175 LEU A O 1
ATOM 1369 N N . GLY A 1 176 ? -15.092 8.755 10.136 1.00 96.44 176 GLY A N 1
ATOM 1370 C CA . GLY A 1 176 ? -14.421 9.965 9.669 1.00 96.44 176 GLY A CA 1
ATOM 1371 C C . GLY A 1 176 ? -13.224 10.338 10.536 1.00 96.44 176 GLY A C 1
ATOM 1372 O O . GLY A 1 176 ? -12.154 10.613 10.000 1.00 96.44 176 GLY A O 1
ATOM 1373 N N . TRP A 1 177 ? -13.347 10.252 11.862 1.00 96.19 177 TRP A N 1
ATOM 1374 C CA . TRP A 1 177 ? -12.242 10.488 12.794 1.00 96.19 177 TRP A CA 1
ATOM 1375 C C . TRP A 1 177 ? -11.063 9.539 12.542 1.00 96.19 177 TRP A C 1
ATOM 1377 O O . TRP A 1 177 ? -9.925 9.988 12.388 1.00 96.19 177 TRP A O 1
ATOM 1387 N N . ALA A 1 178 ? -11.337 8.237 12.418 1.00 97.25 178 ALA A N 1
ATOM 1388 C CA . ALA A 1 178 ? -10.304 7.233 12.156 1.00 97.25 178 ALA A CA 1
ATOM 1389 C C . ALA A 1 178 ? -9.662 7.428 10.770 1.00 97.25 178 ALA A C 1
ATOM 1391 O O . ALA A 1 178 ? -8.438 7.414 10.639 1.00 97.25 178 ALA A O 1
ATOM 1392 N N . GLY A 1 179 ? -10.476 7.686 9.741 1.00 97.19 179 GLY A N 1
ATOM 1393 C CA . GLY A 1 179 ? -9.994 8.011 8.397 1.00 97.19 179 GLY A CA 1
ATOM 1394 C C . GLY A 1 179 ? -9.126 9.270 8.383 1.00 97.19 179 GLY A C 1
ATOM 1395 O O . GLY A 1 179 ? -8.092 9.305 7.719 1.00 97.19 179 GLY A O 1
ATOM 1396 N N . ARG A 1 180 ? -9.489 10.280 9.175 1.00 95.81 180 ARG A N 1
ATOM 1397 C CA . ARG A 1 180 ? -8.734 11.525 9.313 1.00 95.81 180 ARG A CA 1
ATOM 1398 C C . ARG A 1 180 ? -7.391 11.331 10.007 1.00 95.81 180 ARG A C 1
ATOM 1400 O O . ARG A 1 180 ? -6.424 11.983 9.618 1.00 95.81 180 ARG A O 1
ATOM 1407 N N . ALA A 1 181 ? -7.311 10.460 11.011 1.00 95.69 181 ALA A N 1
ATOM 1408 C CA . ALA A 1 181 ? -6.039 10.117 11.645 1.00 95.69 181 ALA A CA 1
ATOM 1409 C C . ALA A 1 181 ? -5.056 9.537 10.611 1.00 95.69 181 ALA A C 1
ATOM 1411 O O . ALA A 1 181 ? -3.913 9.989 10.522 1.00 95.69 181 ALA A O 1
ATOM 1412 N N . LEU A 1 182 ? -5.537 8.629 9.751 1.00 96.88 182 LEU A N 1
ATOM 1413 C CA . LEU A 1 182 ? -4.756 8.089 8.632 1.00 96.88 182 LEU A CA 1
ATOM 1414 C C . LEU A 1 182 ? -4.391 9.173 7.607 1.00 96.88 182 LEU A C 1
ATOM 1416 O O . LEU A 1 182 ? -3.236 9.260 7.191 1.00 96.88 182 LEU A O 1
ATOM 1420 N N . HIS A 1 183 ? -5.348 10.027 7.228 1.00 95.75 183 HIS A N 1
ATOM 1421 C CA . HIS A 1 183 ? -5.118 11.132 6.295 1.00 95.75 183 HIS A CA 1
ATOM 1422 C C . HIS A 1 183 ? -4.007 12.068 6.776 1.00 95.75 183 HIS A C 1
ATOM 1424 O O . HIS A 1 183 ? -3.066 12.332 6.032 1.00 95.75 183 HIS A O 1
ATOM 1430 N N . ARG A 1 184 ? -4.071 12.513 8.035 1.00 94.44 184 ARG A N 1
ATOM 1431 C CA . ARG A 1 184 ? -3.051 13.379 8.644 1.00 94.44 184 ARG A CA 1
ATOM 1432 C C . ARG A 1 184 ? -1.673 12.730 8.637 1.00 94.44 184 ARG A C 1
ATOM 1434 O O . ARG A 1 184 ? -0.703 13.381 8.262 1.00 94.44 184 ARG A O 1
ATOM 1441 N N . GLY A 1 185 ? -1.595 11.452 9.008 1.00 93.31 185 GLY A N 1
ATOM 1442 C CA . GLY A 1 185 ? -0.339 10.707 8.985 1.00 93.31 185 GLY A CA 1
ATOM 1443 C C . GLY A 1 185 ? 0.284 10.664 7.587 1.00 93.31 185 GLY A C 1
ATOM 1444 O O . GLY A 1 185 ? 1.476 10.919 7.443 1.00 93.31 185 GLY A O 1
ATOM 1445 N N . ILE A 1 186 ? -0.529 10.411 6.555 1.00 93.12 186 ILE A N 1
ATOM 1446 C CA . ILE A 1 186 ? -0.089 10.363 5.151 1.00 93.12 186 ILE A CA 1
ATOM 1447 C C . ILE A 1 186 ? 0.293 11.755 4.631 1.00 93.12 186 ILE A C 1
ATOM 1449 O O . ILE A 1 186 ? 1.299 11.892 3.934 1.00 93.12 186 ILE A O 1
ATOM 1453 N N . ALA A 1 187 ? -0.487 12.787 4.953 1.00 92.00 187 ALA A N 1
ATOM 1454 C CA . ALA A 1 187 ? -0.217 14.164 4.540 1.00 92.00 187 ALA A CA 1
ATOM 1455 C C . ALA A 1 187 ? 1.099 14.695 5.131 1.00 92.00 187 ALA A C 1
ATOM 1457 O O . ALA A 1 187 ? 1.797 15.459 4.477 1.00 92.00 187 ALA A O 1
ATOM 1458 N N . ALA A 1 188 ? 1.486 14.230 6.322 1.00 91.31 188 ALA A N 1
ATOM 1459 C CA . ALA A 1 188 ? 2.751 14.594 6.957 1.00 91.31 188 ALA A CA 1
ATOM 1460 C C . ALA A 1 188 ? 3.994 13.920 6.335 1.00 91.31 188 ALA A C 1
ATOM 1462 O O . ALA A 1 188 ? 5.116 14.320 6.636 1.00 91.31 188 ALA A O 1
ATOM 1463 N N . GLN A 1 189 ? 3.836 12.904 5.475 1.00 91.06 189 GLN A N 1
ATOM 1464 C CA . GLN A 1 189 ? 4.965 12.228 4.818 1.00 91.06 189 GLN A CA 1
ATOM 1465 C C . GLN A 1 189 ? 5.442 13.013 3.588 1.00 91.06 189 GLN A C 1
ATOM 1467 O O . GLN A 1 189 ? 5.218 12.583 2.459 1.00 91.06 189 GLN A O 1
ATOM 1472 N N . MET A 1 190 ? 6.051 14.177 3.800 1.00 90.38 190 MET A N 1
ATOM 1473 C CA . MET A 1 190 ? 6.672 15.005 2.750 1.00 90.38 190 MET A CA 1
ATOM 1474 C C . MET A 1 190 ? 8.197 14.795 2.703 1.00 90.38 190 MET A C 1
ATOM 1476 O O . MET A 1 190 ? 8.737 14.034 3.511 1.00 90.38 190 MET A O 1
ATOM 1480 N N . ALA A 1 191 ? 8.894 15.462 1.777 1.00 91.00 191 ALA A N 1
ATOM 1481 C CA . ALA A 1 191 ? 10.318 15.249 1.493 1.00 91.00 191 ALA A CA 1
ATOM 1482 C C . ALA A 1 191 ? 11.201 15.245 2.750 1.00 91.00 191 ALA A C 1
ATOM 1484 O O . ALA A 1 191 ? 11.965 14.299 2.958 1.00 91.00 191 ALA A O 1
ATOM 1485 N N . ASP A 1 192 ? 11.046 16.240 3.625 1.00 91.69 192 ASP A N 1
ATOM 1486 C CA . ASP A 1 192 ? 11.826 16.339 4.862 1.00 91.69 192 ASP A CA 1
ATOM 1487 C C . ASP A 1 192 ? 11.528 15.206 5.836 1.00 91.69 192 ASP A C 1
ATOM 1489 O O . ASP A 1 192 ? 12.449 14.640 6.417 1.00 91.69 192 ASP A O 1
ATOM 1493 N N . ALA A 1 193 ? 10.261 14.814 5.994 1.00 90.94 193 ALA A N 1
ATOM 1494 C CA . ALA A 1 193 ? 9.891 13.694 6.856 1.00 90.94 193 ALA A CA 1
ATOM 1495 C C . ALA A 1 193 ? 10.512 12.383 6.348 1.00 90.94 193 ALA A C 1
ATOM 1497 O O . ALA A 1 193 ? 11.105 11.629 7.126 1.00 90.94 193 ALA A O 1
ATOM 1498 N N . VAL A 1 194 ? 10.448 12.154 5.032 1.00 89.69 194 VAL A N 1
ATOM 1499 C CA . VAL A 1 194 ? 11.042 10.983 4.377 1.00 89.69 194 VAL A CA 1
ATOM 1500 C C . VAL A 1 194 ? 12.561 10.979 4.573 1.00 89.69 194 VAL A C 1
ATOM 1502 O O . VAL A 1 194 ? 13.115 9.976 5.034 1.00 89.69 194 VAL A O 1
ATOM 1505 N N . ARG A 1 195 ? 13.235 12.105 4.297 1.00 90.00 195 ARG A N 1
ATOM 1506 C CA . ARG A 1 195 ? 14.690 12.261 4.453 1.00 90.00 195 ARG A CA 1
ATOM 1507 C C . ARG A 1 195 ? 15.132 12.106 5.910 1.00 90.00 195 ARG A C 1
ATOM 1509 O O . ARG A 1 195 ? 16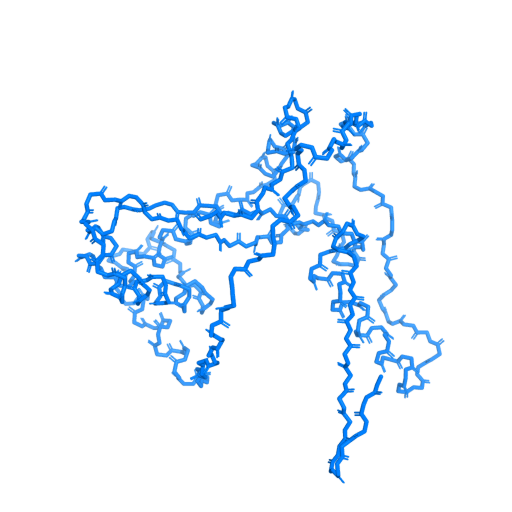.077 11.367 6.188 1.00 90.00 195 ARG A O 1
ATOM 1516 N N . ASN A 1 196 ? 14.441 12.754 6.845 1.00 90.25 196 ASN A N 1
ATOM 1517 C CA . ASN A 1 196 ? 14.754 12.708 8.274 1.00 90.25 196 ASN A CA 1
ATOM 1518 C C . ASN A 1 196 ? 14.598 11.303 8.843 1.00 90.25 196 ASN A C 1
ATOM 1520 O O . ASN A 1 196 ? 15.421 10.886 9.656 1.00 90.25 196 ASN A O 1
ATOM 1524 N N . ARG A 1 197 ? 13.607 10.536 8.379 1.00 88.94 197 ARG A N 1
ATOM 1525 C CA . ARG A 1 197 ? 13.465 9.138 8.782 1.00 88.94 197 ARG A CA 1
ATOM 1526 C C . ARG A 1 197 ? 14.647 8.286 8.334 1.00 88.94 197 ARG A C 1
ATOM 1528 O O . ARG A 1 197 ? 15.167 7.521 9.141 1.00 88.94 197 ARG A O 1
ATOM 1535 N N . VAL A 1 198 ? 15.089 8.429 7.083 1.00 88.94 198 VAL A N 1
ATOM 1536 C CA . VAL A 1 198 ? 16.264 7.701 6.577 1.00 88.94 198 VAL A CA 1
ATOM 1537 C C . VAL A 1 198 ? 17.509 8.093 7.371 1.00 88.94 198 VAL A C 1
ATOM 1539 O O . VAL A 1 198 ? 18.208 7.216 7.868 1.00 88.94 198 VAL A O 1
ATOM 1542 N N . LYS A 1 199 ? 17.743 9.395 7.586 1.00 88.81 199 LYS A N 1
ATOM 1543 C CA . LYS A 1 199 ? 18.856 9.892 8.416 1.00 88.81 199 LYS A CA 1
ATOM 1544 C C . LYS A 1 199 ? 18.793 9.364 9.853 1.00 88.81 199 LYS A C 1
ATOM 1546 O O . LYS A 1 199 ? 19.823 9.016 10.419 1.00 88.81 199 LYS A O 1
ATOM 1551 N N . GLY A 1 200 ? 17.601 9.292 10.444 1.00 89.25 200 GLY A N 1
ATOM 1552 C CA . GLY A 1 200 ? 17.385 8.730 11.777 1.00 89.25 200 GLY A CA 1
ATOM 1553 C C . GLY A 1 200 ? 17.703 7.237 11.835 1.00 89.25 200 GLY A C 1
ATOM 1554 O O . GLY A 1 200 ? 18.430 6.802 12.724 1.00 89.25 200 GLY A O 1
ATOM 1555 N N . TRP A 1 201 ? 17.232 6.467 10.852 1.00 87.62 201 TRP A N 1
ATOM 1556 C CA . TRP A 1 201 ? 17.531 5.038 10.748 1.00 87.62 201 TRP A CA 1
ATOM 1557 C C . TRP A 1 201 ? 19.027 4.775 10.531 1.00 87.62 201 TRP A C 1
ATOM 1559 O O . TRP A 1 201 ? 19.575 3.876 11.148 1.00 87.62 201 TRP A O 1
ATOM 1569 N N . VAL A 1 202 ? 19.724 5.595 9.738 1.00 87.94 202 VAL A N 1
ATOM 1570 C CA . VAL A 1 202 ? 21.183 5.488 9.528 1.00 87.94 202 VAL A CA 1
ATOM 1571 C C . VAL A 1 202 ? 21.970 5.635 10.832 1.00 87.94 202 VAL A C 1
ATOM 1573 O O . VAL A 1 202 ? 22.963 4.939 11.025 1.00 87.94 202 VAL A O 1
ATOM 1576 N N . LYS A 1 203 ? 21.537 6.529 11.732 1.00 87.75 203 LYS A N 1
ATOM 1577 C CA . LYS A 1 203 ? 22.189 6.744 13.036 1.00 87.75 203 LYS A CA 1
ATOM 1578 C C . LYS A 1 203 ? 22.026 5.555 13.981 1.00 87.75 203 LYS A C 1
ATOM 1580 O O . LYS A 1 203 ? 22.890 5.326 14.818 1.00 87.75 203 LYS A O 1
ATOM 1585 N N . MET A 1 204 ? 20.918 4.828 13.866 1.00 84.94 204 MET A N 1
ATOM 1586 C CA . MET A 1 204 ? 20.601 3.678 14.708 1.00 84.94 204 MET A CA 1
ATOM 1587 C C . MET A 1 204 ? 19.894 2.610 13.864 1.00 84.94 204 MET A C 1
ATOM 1589 O O . MET A 1 204 ? 18.666 2.484 13.923 1.00 84.94 204 MET A O 1
ATOM 1593 N N . PRO A 1 205 ? 20.648 1.873 13.029 1.00 83.31 205 PRO A N 1
ATOM 1594 C CA . PRO A 1 205 ? 20.059 0.923 12.103 1.00 83.31 205 PRO A CA 1
ATOM 1595 C C . PRO A 1 205 ? 19.481 -0.260 12.871 1.00 83.31 205 PRO A C 1
ATOM 1597 O O . PRO A 1 205 ? 20.126 -0.842 13.743 1.00 83.31 205 PRO A O 1
ATOM 1600 N N . TYR A 1 206 ? 18.257 -0.631 12.519 1.00 79.06 206 TYR A N 1
ATOM 1601 C CA . TYR A 1 206 ? 17.559 -1.778 13.085 1.00 79.06 206 TYR A CA 1
ATOM 1602 C C . TYR A 1 206 ? 16.901 -2.594 11.976 1.00 79.06 206 TYR A C 1
ATOM 1604 O O . TYR A 1 206 ? 16.476 -2.041 10.957 1.00 79.06 206 TYR A O 1
ATOM 1612 N N . MET A 1 207 ? 16.775 -3.904 12.193 1.00 74.44 207 MET A N 1
ATOM 1613 C CA . MET A 1 207 ? 15.868 -4.735 11.403 1.00 74.44 207 MET A CA 1
ATOM 1614 C C . MET A 1 207 ? 14.498 -4.720 12.060 1.00 74.44 207 MET A C 1
ATOM 1616 O O . MET A 1 207 ? 14.375 -4.972 13.257 1.00 74.44 207 MET A O 1
ATOM 1620 N N . ALA A 1 208 ? 13.473 -4.392 11.278 1.00 65.75 208 ALA A N 1
ATOM 1621 C CA . ALA A 1 208 ? 12.104 -4.539 11.733 1.00 65.75 208 ALA A CA 1
ATOM 1622 C C . ALA A 1 208 ? 11.822 -6.032 11.938 1.00 65.75 208 ALA A C 1
ATOM 1624 O O . ALA A 1 208 ? 11.966 -6.824 11.007 1.00 65.75 208 ALA A O 1
ATOM 1625 N N . THR A 1 209 ? 11.437 -6.413 13.150 1.00 59.72 209 THR A N 1
ATOM 1626 C CA . THR A 1 209 ? 10.884 -7.736 13.429 1.00 59.72 209 THR A CA 1
ATOM 1627 C C . THR A 1 209 ? 9.385 -7.709 13.147 1.00 59.72 209 THR A C 1
ATOM 1629 O O . THR A 1 209 ? 8.735 -6.668 13.296 1.00 59.72 209 THR A O 1
ATOM 1632 N N . ALA A 1 210 ? 8.824 -8.831 12.691 1.00 52.75 210 ALA A N 1
ATOM 1633 C CA . ALA A 1 210 ? 7.377 -8.948 12.599 1.00 52.75 210 ALA A CA 1
ATOM 1634 C C . ALA A 1 210 ? 6.807 -8.762 14.014 1.00 52.75 210 ALA A C 1
ATOM 1636 O O . ALA A 1 210 ? 7.266 -9.396 14.964 1.00 52.75 210 ALA A O 1
ATOM 1637 N N . GLY A 1 211 ? 5.870 -7.824 14.172 1.00 48.88 211 GLY A N 1
ATOM 1638 C CA . GLY A 1 211 ? 5.229 -7.582 15.461 1.00 48.88 211 GLY A CA 1
ATOM 1639 C C . GLY A 1 211 ? 4.596 -8.874 15.976 1.00 48.88 211 GLY A C 1
ATOM 1640 O O . GLY A 1 211 ? 3.876 -9.539 15.230 1.00 48.88 211 GLY A O 1
ATOM 1641 N N . ARG A 1 212 ? 4.905 -9.219 17.226 1.00 37.97 212 ARG A N 1
ATOM 1642 C CA . ARG A 1 212 ? 4.220 -10.275 17.977 1.00 37.97 212 ARG A CA 1
ATOM 1643 C C . ARG A 1 212 ? 2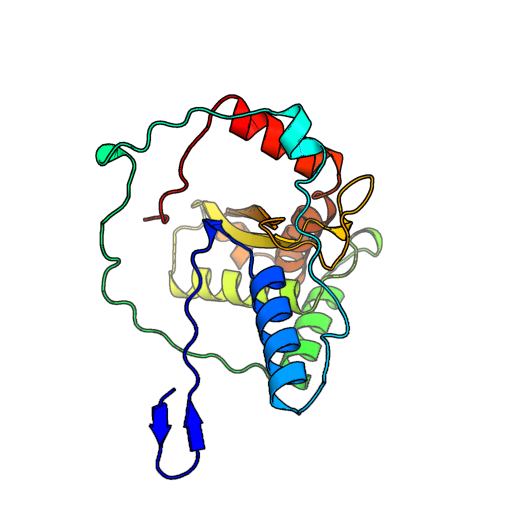.849 -9.793 18.437 1.00 37.97 212 ARG A C 1
ATOM 1645 O O . ARG A 1 212 ? 2.742 -8.592 18.777 1.00 37.97 212 ARG A O 1
#

pLDDT: mean 90.56, std 10.24, range [37.97, 98.62]

Organism: NCBI:txid210225

Foldseek 3Di:
DDDDPPDDDDDDDDDCQFADPLLVVLVVQQVVCVVVPHPGGPQAADADDDVLDVVLDDQDDDDDPVQDDPDDPDDDDDDDDDADPVRLVVLQVQLQVLPPDPVLDGQDSVLSVLLVVQLVVLVVVVDDQQDKDKDKDKAACQVQAVVHHPSSHGGDRIDIQIQIDGSNCSNVGDSNVSSSSVVVSRVPSHRCVSSVVVVVCSVPPGDDDDDD

Sequence (212 aa):
VTEVVDGVVIGCSMNHVIGDGGSFWHFVESWSELSAGAKTITRPPVTERPPIHKEVGRIRFTVSEKNMDRTLPPPFKVRIFRFTSKGVARVKAKANQQLKHPKCGEVSSLQAITALMWRSMMRAKNLPTELITLCIMNVGCRCRLEPPLPEEYFGNCVQPLMVHAKVGELLGYDLGWAGRALHRGIAAQMADAVRNRVKGWVKMPYMATAGR